Protein AF-A0A8B8DUZ0-F1 (afdb_monomer)

Secondary structure (DSSP, 8-state):
-------------S------------------------S-TTGGGGGTS-GGGGSGGGHHHHHHH-TTTTT-SSS-----BSSTTGGGS-GGGGT-HHHHHHHHHHBTTTTTTTS-HHHHHH-------------TT----TTT--TTTS-GGGTSGGGHHHHHHH-TTTTT-STT----SSBSSTTGGGS-GGGGT-TTTHHHHHHHBTTTTT----TTTTSPPPP---TT-PPPP-----PPPPPP-

Structure (mmCIF, N/CA/C/O backbone):
data_AF-A0A8B8DUZ0-F1
#
_entry.id   AF-A0A8B8DUZ0-F1
#
loop_
_atom_site.group_PDB
_atom_site.id
_atom_site.type_symbol
_atom_site.label_atom_id
_atom_site.label_alt_id
_atom_site.label_comp_id
_atom_site.label_asym_id
_atom_site.label_entity_id
_atom_site.label_seq_id
_atom_site.pdbx_PDB_ins_code
_atom_site.Cartn_x
_atom_site.Cartn_y
_atom_site.Cartn_z
_atom_site.occupancy
_atom_site.B_iso_or_equiv
_atom_site.auth_seq_id
_atom_site.auth_comp_id
_atom_site.auth_asym_id
_atom_site.auth_atom_id
_atom_site.pdbx_PDB_model_num
ATOM 1 N N . MET A 1 1 ? -73.290 -31.638 -33.209 1.00 36.31 1 MET A N 1
ATOM 2 C CA . MET A 1 1 ? -72.407 -32.770 -32.842 1.00 36.31 1 MET A CA 1
ATOM 3 C C . MET A 1 1 ? -70.986 -32.237 -32.978 1.00 36.31 1 MET A C 1
ATOM 5 O O . MET A 1 1 ? -70.644 -31.889 -34.090 1.00 36.31 1 MET A O 1
ATOM 9 N N . PHE A 1 2 ? -70.148 -31.980 -31.980 1.00 34.12 2 PHE A N 1
ATOM 10 C CA . PHE A 1 2 ? -70.091 -32.231 -30.538 1.00 34.12 2 PHE A CA 1
ATOM 11 C C . PHE A 1 2 ? -69.550 -30.959 -29.845 1.00 34.12 2 PHE A C 1
ATOM 13 O O . PHE A 1 2 ? -69.106 -30.026 -30.505 1.00 34.12 2 PHE A O 1
ATOM 20 N N . GLN A 1 3 ? -69.642 -30.925 -28.522 1.00 30.73 3 GLN A N 1
ATOM 21 C CA . GLN A 1 3 ? -69.547 -29.761 -27.645 1.00 30.73 3 GLN A CA 1
ATOM 22 C C . GLN A 1 3 ? -68.331 -29.850 -26.692 1.00 30.73 3 GLN A C 1
ATOM 24 O O . GLN A 1 3 ? -67.893 -30.959 -26.403 1.00 30.73 3 GLN A O 1
ATOM 29 N N . GLN A 1 4 ? -67.907 -28.682 -26.157 1.00 36.06 4 GLN A N 1
ATOM 30 C CA . GLN A 1 4 ? -66.972 -28.415 -25.027 1.00 36.06 4 GLN A CA 1
ATOM 31 C C . GLN A 1 4 ? -65.464 -28.604 -25.340 1.00 36.06 4 GLN A C 1
ATOM 33 O O . GLN A 1 4 ? -65.103 -29.486 -26.099 1.00 36.06 4 GLN A O 1
ATOM 38 N N . VAL A 1 5 ? -64.507 -27.789 -24.862 1.00 36.81 5 VAL A N 1
ATOM 39 C CA . VAL A 1 5 ? -64.302 -27.188 -23.526 1.00 36.81 5 VAL A CA 1
ATOM 40 C C . VAL A 1 5 ? -63.602 -25.811 -23.620 1.00 36.81 5 VAL A C 1
ATOM 42 O O . VAL A 1 5 ? -62.803 -25.546 -24.512 1.00 36.81 5 VAL A O 1
ATOM 45 N N . VAL A 1 6 ? -63.939 -24.961 -22.651 1.00 39.94 6 VAL A N 1
ATOM 46 C CA . VAL A 1 6 ? -63.554 -23.566 -22.384 1.00 39.94 6 VAL A CA 1
ATOM 47 C C . VAL A 1 6 ? -62.165 -23.456 -21.744 1.00 39.94 6 VAL A C 1
ATOM 49 O O . VAL A 1 6 ? -61.926 -24.169 -20.778 1.00 39.94 6 VAL A O 1
ATOM 52 N N . VAL A 1 7 ? -61.335 -22.482 -22.151 1.00 39.88 7 VAL A N 1
ATOM 53 C CA . VAL A 1 7 ? -60.451 -21.732 -21.228 1.00 39.88 7 VAL A CA 1
ATOM 54 C C . VAL A 1 7 ? -60.324 -20.282 -21.715 1.00 39.88 7 VAL A C 1
ATOM 56 O O . VAL A 1 7 ? -59.595 -19.977 -22.655 1.00 39.88 7 VAL A O 1
ATOM 59 N N . SER A 1 8 ? -61.065 -19.392 -21.058 1.00 37.56 8 SER A N 1
ATOM 60 C CA . SER A 1 8 ? -60.864 -17.942 -21.079 1.00 37.56 8 SER A CA 1
ATOM 61 C C . SER A 1 8 ? -59.663 -17.580 -20.213 1.00 37.56 8 SER A C 1
ATOM 63 O O . SER A 1 8 ? -59.603 -18.076 -19.099 1.00 37.56 8 SER A O 1
ATOM 65 N N . PHE A 1 9 ? -58.817 -16.640 -20.639 1.00 37.25 9 PHE A N 1
ATOM 66 C CA . PHE A 1 9 ? -58.400 -15.528 -19.776 1.00 37.25 9 PHE A CA 1
ATOM 67 C C . PHE A 1 9 ? -58.113 -14.294 -20.635 1.00 37.25 9 PHE A C 1
ATOM 69 O O . PHE A 1 9 ? -57.322 -14.315 -21.575 1.00 37.25 9 PHE A O 1
ATOM 76 N N . LEU A 1 10 ? -58.879 -13.250 -20.323 1.00 37.03 10 LEU A N 1
ATOM 77 C CA . LEU A 1 10 ? -58.951 -11.962 -20.987 1.00 37.03 10 LEU A CA 1
ATOM 78 C C . LEU A 1 10 ? -57.611 -11.217 -20.962 1.00 37.03 10 LEU A C 1
ATOM 80 O O . LEU A 1 10 ? -56.986 -11.058 -19.917 1.00 37.03 10 LEU A O 1
ATOM 84 N N . PHE A 1 11 ? -57.284 -10.630 -22.111 1.00 42.00 11 PHE A N 1
ATOM 85 C CA . PHE A 1 11 ? -56.544 -9.379 -22.210 1.00 42.00 11 PHE A CA 1
ATOM 86 C C . PHE A 1 11 ? -57.349 -8.259 -21.544 1.00 42.00 11 PHE A C 1
ATOM 88 O O . PHE A 1 11 ? -58.442 -7.960 -22.020 1.00 42.00 11 PHE A O 1
ATOM 95 N N . LEU A 1 12 ? -56.803 -7.578 -20.536 1.00 37.38 12 LEU A N 1
ATOM 96 C CA . LEU A 1 12 ? -57.240 -6.222 -20.193 1.00 37.38 12 LEU A CA 1
ATOM 97 C C . LEU A 1 12 ? -56.024 -5.331 -19.926 1.00 37.38 12 LEU A C 1
ATOM 99 O O . LEU A 1 12 ? -55.102 -5.688 -19.198 1.00 37.38 12 LEU A O 1
ATOM 103 N N . ARG A 1 13 ? -56.016 -4.205 -20.645 1.00 37.94 13 ARG A N 1
ATOM 104 C CA . ARG A 1 13 ? -54.936 -3.226 -20.765 1.00 37.94 13 ARG A CA 1
ATOM 105 C C . ARG A 1 13 ? -54.876 -2.292 -19.551 1.00 37.94 13 ARG A C 1
ATOM 107 O O . ARG A 1 13 ? -55.900 -1.943 -18.978 1.00 37.94 13 ARG A O 1
ATOM 114 N N . LEU A 1 14 ? -53.656 -1.839 -19.251 1.00 38.16 14 LEU A N 1
ATOM 115 C CA . LEU A 1 14 ? -53.271 -0.804 -18.280 1.00 38.16 14 LEU A CA 1
ATOM 116 C C . LEU A 1 14 ? -53.751 0.608 -18.683 1.00 38.16 14 LEU A C 1
ATOM 118 O O . LEU A 1 14 ? -52.940 1.484 -18.985 1.00 38.16 14 LEU A O 1
ATOM 122 N N . SER A 1 15 ? -55.053 0.859 -18.782 1.00 42.34 15 SER A N 1
ATOM 123 C CA . SER A 1 15 ? -55.516 2.175 -19.254 1.00 42.34 15 SER A CA 1
ATOM 124 C C . SER A 1 15 ? -56.804 2.673 -18.626 1.00 42.34 15 SER A C 1
ATOM 126 O O . SER A 1 15 ? -57.491 3.421 -19.290 1.00 42.34 15 SER A O 1
ATOM 128 N N . ASP A 1 16 ? -57.121 2.326 -17.382 1.00 43.72 16 ASP A N 1
ATOM 129 C CA . ASP A 1 16 ? -58.211 2.976 -16.648 1.00 43.72 16 ASP A CA 1
ATOM 130 C C . ASP A 1 16 ? -57.903 2.942 -15.145 1.00 43.72 16 ASP A C 1
ATOM 132 O O . ASP A 1 16 ? -57.323 1.968 -14.669 1.00 43.72 16 ASP A O 1
ATOM 136 N N . LEU A 1 17 ? -58.335 3.981 -14.417 1.00 42.97 17 LEU A N 1
ATOM 137 C CA . LEU A 1 17 ? -58.218 4.236 -12.964 1.00 42.97 17 LEU A CA 1
ATOM 138 C C . LEU A 1 17 ? -57.142 5.261 -12.548 1.00 42.97 17 LEU A C 1
ATOM 140 O O . LEU A 1 17 ? -56.252 4.995 -11.742 1.00 42.97 17 LEU A O 1
ATOM 144 N N . VAL A 1 18 ? -57.305 6.490 -13.046 1.00 40.72 18 VAL A N 1
ATOM 145 C CA . VAL A 1 18 ? -57.007 7.713 -12.281 1.00 40.72 18 VAL A CA 1
ATOM 146 C C . VAL A 1 18 ? -58.327 8.166 -11.634 1.00 40.72 18 VAL A C 1
ATOM 148 O O . VAL A 1 18 ? -59.363 8.078 -12.280 1.00 40.72 18 VAL A O 1
ATOM 151 N N . GLU A 1 19 ? -58.257 8.650 -10.390 1.00 41.25 19 GLU A N 1
ATOM 152 C CA . GLU A 1 19 ? -59.337 9.172 -9.520 1.00 41.25 19 GLU A CA 1
ATOM 153 C C . GLU A 1 19 ? -60.062 8.179 -8.593 1.00 41.25 19 GLU A C 1
ATOM 155 O O . GLU A 1 19 ? -61.154 7.693 -8.866 1.00 41.25 19 GLU A O 1
ATOM 160 N N . ALA A 1 20 ? -59.507 8.017 -7.388 1.00 35.19 20 ALA A N 1
ATOM 161 C CA . ALA A 1 20 ? -60.299 7.969 -6.157 1.00 35.19 20 ALA A CA 1
ATOM 162 C C . ALA A 1 20 ? -59.429 8.442 -4.980 1.00 35.19 20 ALA A C 1
ATOM 164 O O . ALA A 1 20 ? -58.523 7.741 -4.529 1.00 35.19 20 ALA A O 1
ATOM 165 N N . GLY A 1 21 ? -59.685 9.660 -4.498 1.00 44.16 21 GLY A N 1
ATOM 166 C CA . GLY A 1 21 ? -59.091 10.182 -3.273 1.00 44.16 21 GLY A CA 1
ATOM 167 C C . GLY A 1 21 ? -59.613 9.424 -2.055 1.00 44.16 21 GLY A C 1
ATOM 168 O O . GLY A 1 21 ? -60.765 9.597 -1.666 1.00 44.16 21 GLY A O 1
ATOM 169 N N . ILE A 1 22 ? -58.755 8.610 -1.441 1.00 39.62 22 ILE A N 1
ATOM 170 C CA . ILE A 1 22 ? -58.983 8.009 -0.124 1.00 39.62 22 ILE A CA 1
ATOM 171 C C . ILE A 1 22 ? -57.709 8.210 0.705 1.00 39.62 22 ILE A C 1
ATOM 173 O O . ILE A 1 22 ? -56.638 7.705 0.377 1.00 39.62 22 ILE A O 1
ATOM 177 N N . LEU A 1 23 ? -57.836 8.994 1.775 1.00 44.91 23 LEU A N 1
ATOM 178 C CA . LEU A 1 23 ? -56.863 9.101 2.862 1.00 44.91 23 LEU A CA 1
ATOM 179 C C . LEU A 1 23 ? -56.850 7.792 3.666 1.00 44.91 23 LEU A C 1
ATOM 181 O O . LEU A 1 23 ? -57.927 7.356 4.065 1.00 44.91 23 LEU A O 1
ATOM 185 N N . LEU A 1 24 ? -55.652 7.239 3.926 1.00 34.34 24 LEU A N 1
ATOM 186 C CA . LEU A 1 24 ? -55.177 6.492 5.123 1.00 34.34 24 LEU A CA 1
ATOM 187 C C . LEU A 1 24 ? -54.070 5.480 4.732 1.00 34.34 24 LEU A C 1
ATOM 189 O O . LEU A 1 24 ? -54.107 4.944 3.631 1.00 34.34 24 LEU A O 1
ATOM 193 N N . PRO A 1 25 ? -53.194 5.053 5.660 1.00 42.19 25 PRO A N 1
ATOM 194 C CA . PRO A 1 25 ? -52.282 5.798 6.522 1.00 42.19 25 PRO A CA 1
ATOM 195 C C . PRO A 1 25 ? -50.812 5.564 6.092 1.00 42.19 25 PRO A C 1
ATOM 197 O O . PRO A 1 25 ? -50.503 4.709 5.267 1.00 42.19 25 PRO A O 1
ATOM 200 N N . ARG A 1 26 ? -49.874 6.326 6.668 1.00 49.78 26 ARG A N 1
ATOM 201 C CA . ARG A 1 26 ? -48.429 6.084 6.524 1.00 49.78 26 ARG A CA 1
ATOM 202 C C . ARG A 1 26 ? -48.069 4.684 7.037 1.00 49.78 26 ARG A C 1
ATOM 204 O O . ARG A 1 26 ? -47.927 4.503 8.243 1.00 49.78 26 ARG A O 1
ATOM 211 N N . PHE A 1 27 ? -47.857 3.740 6.129 1.00 45.19 27 PHE A N 1
ATOM 212 C CA . PHE A 1 27 ? -47.058 2.553 6.399 1.00 45.19 27 PHE A CA 1
ATOM 213 C C . PHE A 1 27 ? -45.623 2.839 5.955 1.00 45.19 27 PHE A C 1
ATOM 215 O O . PHE A 1 27 ? -45.338 3.027 4.774 1.00 45.19 27 PHE A O 1
ATOM 222 N N . LEU A 1 28 ? -44.731 2.957 6.944 1.00 47.94 28 LEU A N 1
ATOM 223 C CA . LEU A 1 28 ? -43.309 2.712 6.746 1.00 47.94 28 LEU A CA 1
ATOM 224 C C . LEU A 1 28 ? -43.173 1.254 6.297 1.00 47.94 28 LEU A C 1
ATOM 226 O O . LEU A 1 28 ? -43.198 0.363 7.142 1.00 47.94 28 LEU A O 1
ATOM 230 N N . ASP A 1 29 ? -43.005 1.017 5.001 1.00 43.16 29 ASP A N 1
ATOM 231 C CA . ASP A 1 29 ? -42.465 -0.253 4.534 1.00 43.16 29 ASP A CA 1
ATOM 232 C C . ASP A 1 29 ? -40.945 -0.135 4.424 1.00 43.16 29 ASP A C 1
ATOM 234 O O . ASP A 1 29 ? -40.378 0.466 3.511 1.00 43.16 29 ASP A O 1
ATOM 238 N N . LEU A 1 30 ? -40.291 -0.727 5.424 1.00 49.88 30 LEU A N 1
ATOM 239 C CA . LEU A 1 30 ? -38.931 -1.240 5.351 1.00 49.88 30 LEU A CA 1
ATOM 240 C C . LEU A 1 30 ? -38.865 -2.275 4.208 1.00 49.88 30 LEU A C 1
ATOM 242 O O . LEU A 1 30 ? -38.986 -3.477 4.434 1.00 49.88 30 LEU A O 1
ATOM 246 N N . THR A 1 31 ? -38.641 -1.844 2.968 1.00 45.16 31 THR A N 1
ATOM 247 C CA . THR A 1 31 ? -38.152 -2.762 1.933 1.00 45.16 31 THR A CA 1
ATOM 248 C C . THR A 1 31 ? -36.635 -2.810 2.024 1.00 45.16 31 THR A C 1
ATOM 250 O O . THR A 1 31 ? -35.930 -1.959 1.479 1.00 45.16 31 THR A O 1
ATOM 253 N N . LEU A 1 32 ? -36.140 -3.810 2.755 1.00 49.41 32 LEU A N 1
ATOM 254 C CA . LEU A 1 32 ? -34.759 -4.273 2.681 1.00 49.41 32 LEU A CA 1
ATOM 255 C C . LEU A 1 32 ? -34.422 -4.489 1.196 1.00 49.41 32 LEU A C 1
ATOM 257 O O . LEU A 1 32 ? -35.083 -5.272 0.513 1.00 49.41 32 LEU A O 1
ATOM 261 N N . GLY A 1 33 ? -33.466 -3.712 0.688 1.00 47.47 33 GLY A N 1
ATOM 262 C CA . GLY A 1 33 ? -33.196 -3.570 -0.736 1.00 47.47 33 GLY A CA 1
ATOM 263 C C . GLY A 1 33 ? -32.886 -4.896 -1.422 1.00 47.47 33 GLY A C 1
ATOM 264 O O . GLY A 1 33 ? -31.805 -5.453 -1.257 1.00 47.47 33 GLY A O 1
ATOM 265 N N . ASN A 1 34 ? -33.806 -5.349 -2.269 1.00 52.56 34 ASN A N 1
ATOM 266 C CA . ASN A 1 34 ? -33.469 -6.263 -3.347 1.00 52.56 34 ASN A CA 1
ATOM 267 C C . ASN A 1 34 ? -32.910 -5.414 -4.498 1.00 52.56 34 ASN A C 1
ATOM 269 O O . ASN A 1 34 ? -33.630 -5.051 -5.426 1.00 52.56 34 ASN A O 1
ATOM 273 N N . SER A 1 35 ? -31.644 -5.003 -4.376 1.00 51.94 35 SER A N 1
ATOM 274 C CA . SER A 1 35 ? -30.963 -4.272 -5.445 1.00 51.94 35 SER A CA 1
ATOM 275 C C . SER A 1 35 ? -30.625 -5.251 -6.565 1.00 51.94 35 SER A C 1
ATOM 277 O O . SER A 1 35 ? -29.603 -5.931 -6.523 1.00 51.94 35 SER A O 1
ATOM 279 N N . THR A 1 36 ? -31.476 -5.316 -7.588 1.00 65.50 36 THR A N 1
ATOM 280 C CA . THR A 1 36 ? -31.138 -5.932 -8.884 1.00 65.50 36 THR A CA 1
ATOM 281 C C . THR A 1 36 ? -30.027 -5.177 -9.617 1.00 65.50 36 THR A C 1
ATOM 283 O O . THR A 1 36 ? -29.576 -5.618 -10.669 1.00 65.50 36 THR A O 1
ATOM 286 N N . ASP A 1 37 ? -29.583 -4.050 -9.064 1.00 80.38 37 ASP A N 1
ATOM 287 C CA . ASP A 1 37 ? -28.509 -3.230 -9.585 1.00 80.38 37 ASP A CA 1
ATOM 288 C C . ASP A 1 37 ? -27.233 -3.461 -8.760 1.00 80.38 37 ASP A C 1
ATOM 290 O O . ASP A 1 37 ? -26.985 -2.805 -7.746 1.00 80.38 37 ASP A O 1
ATOM 294 N N . CYS A 1 38 ? -26.463 -4.480 -9.144 1.00 89.06 38 CYS A N 1
ATOM 295 C CA . CYS A 1 38 ? -25.143 -4.748 -8.582 1.00 89.06 38 CYS A CA 1
ATOM 296 C C . CYS A 1 38 ? -24.101 -4.514 -9.667 1.00 89.06 38 CYS A C 1
ATOM 298 O O . CYS A 1 38 ? -23.973 -5.316 -10.584 1.00 89.06 38 CYS A O 1
ATOM 300 N N . HIS A 1 39 ? -23.378 -3.408 -9.579 1.00 90.38 39 HIS A N 1
ATOM 301 C CA . HIS A 1 39 ? -22.336 -3.037 -10.524 1.00 90.38 39 HIS A CA 1
ATOM 302 C C . HIS A 1 39 ? -21.241 -2.250 -9.795 1.00 90.38 39 HIS A C 1
ATOM 304 O O . HIS A 1 39 ? -21.381 -1.883 -8.625 1.00 90.38 39 HIS A O 1
ATOM 310 N N . ASP A 1 40 ? -20.140 -1.985 -10.488 1.00 93.94 40 ASP A N 1
ATOM 311 C CA . ASP A 1 40 ? -19.094 -1.097 -9.991 1.00 93.94 40 ASP A CA 1
ATOM 312 C C . ASP A 1 40 ? -19.541 0.360 -10.153 1.00 93.94 40 ASP A C 1
ATOM 314 O O . ASP A 1 40 ? -19.533 0.887 -11.265 1.00 93.94 40 ASP A O 1
ATOM 318 N N . LYS A 1 41 ? -19.925 1.031 -9.060 1.00 91.94 41 LYS A N 1
ATOM 319 C CA . LYS A 1 41 ? -20.343 2.446 -9.092 1.00 91.94 41 LYS A CA 1
ATOM 320 C C . LYS A 1 41 ? -19.227 3.381 -9.558 1.00 91.94 41 LYS A C 1
ATOM 322 O O . LYS A 1 41 ? -19.509 4.409 -10.163 1.00 91.94 41 LYS A O 1
ATOM 327 N N . LEU A 1 42 ? -17.969 3.030 -9.281 1.00 89.06 42 LEU A N 1
ATOM 328 C CA . LEU A 1 42 ? -16.796 3.752 -9.794 1.00 89.06 42 LEU A CA 1
ATOM 329 C C . LEU A 1 42 ? -16.388 3.292 -11.207 1.00 89.06 42 LEU A C 1
ATOM 331 O O . LEU A 1 42 ? -15.436 3.810 -11.786 1.00 89.06 42 LEU A O 1
ATOM 335 N N . GLY A 1 43 ? -17.092 2.316 -11.783 1.00 89.00 43 GLY A N 1
ATOM 336 C CA . GLY A 1 43 ? -16.795 1.766 -13.098 1.00 89.00 43 GLY A CA 1
ATOM 337 C C . GLY A 1 43 ? -15.355 1.263 -13.204 1.00 89.00 43 GLY A C 1
ATOM 338 O O . GLY A 1 43 ? -14.881 0.486 -12.377 1.00 89.00 43 GLY A O 1
ATOM 339 N N . ARG A 1 44 ? -14.648 1.728 -14.237 1.00 85.31 44 ARG A N 1
ATOM 340 C CA . ARG A 1 44 ? -13.268 1.320 -14.550 1.00 85.31 44 ARG A CA 1
ATOM 341 C C . ARG A 1 44 ? -12.266 1.739 -13.466 1.00 85.31 44 ARG A C 1
ATOM 343 O O . ARG A 1 44 ? -11.264 1.058 -13.281 1.00 85.31 44 ARG A O 1
ATOM 350 N N . ASP A 1 45 ? -12.567 2.772 -12.677 1.00 89.94 45 ASP A N 1
ATOM 351 C CA . ASP A 1 45 ? -11.686 3.205 -11.584 1.00 89.94 45 ASP A CA 1
ATOM 352 C C . ASP A 1 45 ? -11.545 2.144 -10.481 1.00 89.94 45 ASP A C 1
ATOM 354 O O . ASP A 1 45 ? -10.599 2.188 -9.699 1.00 89.94 45 ASP A O 1
ATOM 358 N N . CYS A 1 46 ? -12.414 1.130 -10.443 1.00 93.19 46 CYS A N 1
ATOM 359 C CA . CYS A 1 46 ? -12.255 -0.006 -9.540 1.00 93.19 46 CYS A CA 1
ATOM 360 C C . CYS A 1 46 ? -10.971 -0.821 -9.773 1.00 93.19 46 CYS A C 1
ATOM 362 O O . CYS A 1 46 ? -10.524 -1.501 -8.848 1.00 93.19 46 CYS A O 1
ATOM 364 N N . PHE A 1 47 ? -10.358 -0.750 -10.962 1.00 90.75 47 PHE A N 1
ATOM 365 C CA . PHE A 1 47 ? -9.107 -1.454 -11.275 1.00 90.75 47 PHE A CA 1
ATOM 366 C C . PHE A 1 47 ? -7.849 -0.746 -10.744 1.00 90.75 47 PHE A C 1
ATOM 368 O O . PHE A 1 47 ? -6.810 -1.397 -10.593 1.00 90.75 47 PHE A O 1
ATOM 375 N N . LYS A 1 48 ? -7.949 0.536 -10.365 1.00 88.88 48 LYS A N 1
ATOM 376 C CA . LYS A 1 48 ? -6.878 1.286 -9.676 1.00 88.88 48 LYS A CA 1
ATOM 377 C C . LYS A 1 48 ? -6.520 0.661 -8.336 1.00 88.88 48 LYS A C 1
ATOM 379 O O . LYS A 1 48 ? -5.364 0.642 -7.932 1.00 88.88 48 LYS A O 1
ATOM 384 N N . TYR A 1 49 ? -7.525 0.113 -7.666 1.00 88.75 49 TYR A N 1
ATOM 385 C CA . TYR A 1 49 ? -7.392 -0.481 -6.347 1.00 88.75 49 TYR A CA 1
ATOM 386 C C . TYR A 1 49 ? -6.861 -1.911 -6.432 1.00 88.75 49 TYR A C 1
ATOM 388 O O . TYR A 1 49 ? -7.227 -2.680 -7.324 1.00 88.75 49 TYR A O 1
ATOM 396 N N . THR A 1 50 ? -6.021 -2.304 -5.481 1.00 89.31 50 THR A N 1
ATOM 397 C CA . THR A 1 50 ? -5.477 -3.666 -5.426 1.00 89.31 50 THR A CA 1
ATOM 398 C C . THR A 1 50 ? -6.525 -4.656 -4.908 1.00 89.31 50 THR A C 1
ATOM 400 O O . THR A 1 50 ? -7.632 -4.270 -4.508 1.00 89.31 50 THR A O 1
ATOM 403 N N . ASP A 1 51 ? -6.246 -5.954 -4.991 1.00 88.69 51 ASP A N 1
ATOM 404 C CA . ASP A 1 51 ? -7.214 -6.989 -4.608 1.00 88.69 51 ASP A CA 1
ATOM 405 C C . ASP A 1 51 ? -7.437 -7.038 -3.088 1.00 88.69 51 ASP A C 1
ATOM 407 O O . ASP A 1 51 ? -8.529 -7.365 -2.621 1.00 88.69 51 ASP A O 1
ATOM 411 N N . GLU A 1 52 ? -6.449 -6.612 -2.300 1.00 88.19 52 GLU A N 1
ATOM 412 C CA . GLU A 1 52 ? -6.543 -6.472 -0.844 1.00 88.19 52 GLU A CA 1
ATOM 413 C C . GLU A 1 52 ? -7.656 -5.494 -0.444 1.00 88.19 52 GLU A C 1
ATOM 415 O O . GLU A 1 52 ? -8.290 -5.647 0.602 1.00 88.19 52 GLU A O 1
ATOM 420 N N . GLN A 1 53 ? -7.950 -4.510 -1.301 1.00 91.12 53 GLN A N 1
ATOM 421 C CA . GLN A 1 53 ? -9.011 -3.527 -1.079 1.00 91.12 53 GLN A CA 1
ATOM 422 C C . GLN A 1 53 ? -10.412 -4.067 -1.366 1.00 91.12 53 GLN A C 1
ATOM 424 O O . GLN A 1 53 ? -11.400 -3.373 -1.141 1.00 91.12 53 GLN A O 1
ATOM 429 N N . CYS A 1 54 ? -10.528 -5.314 -1.811 1.00 92.25 54 CYS A N 1
ATOM 430 C CA . CYS A 1 54 ? -11.810 -5.987 -1.913 1.00 92.25 54 CYS A CA 1
ATOM 431 C C . CYS A 1 54 ? -12.213 -6.707 -0.632 1.00 92.25 54 CYS A C 1
ATOM 433 O O . CYS A 1 54 ? -13.375 -7.077 -0.514 1.00 92.25 54 CYS A O 1
ATOM 435 N N . VAL A 1 55 ? -11.308 -6.929 0.323 1.00 88.44 55 VAL A N 1
ATOM 436 C CA . VAL A 1 55 ? -11.554 -7.774 1.503 1.00 88.44 55 VAL A CA 1
ATOM 437 C C . VAL A 1 55 ? -11.215 -7.058 2.814 1.00 88.44 55 VAL A C 1
ATOM 439 O O . VAL A 1 55 ? -10.838 -5.885 2.841 1.00 88.44 55 VAL A O 1
ATOM 442 N N . GLY A 1 56 ? -11.422 -7.746 3.941 1.00 86.56 56 GLY A N 1
ATOM 443 C CA . GLY A 1 56 ? -11.120 -7.219 5.271 1.00 86.56 56 GLY A CA 1
ATOM 444 C C . GLY A 1 56 ? -11.846 -5.901 5.562 1.00 86.56 56 GLY A C 1
ATOM 445 O O . GLY A 1 56 ? -13.052 -5.784 5.347 1.00 86.56 56 GLY A O 1
ATOM 446 N N . LYS A 1 57 ? -11.102 -4.892 6.032 1.00 80.12 57 LYS A N 1
ATOM 447 C CA . LYS A 1 57 ? -11.639 -3.566 6.393 1.00 80.12 57 LYS A CA 1
ATOM 448 C C . LYS A 1 57 ? -12.247 -2.799 5.219 1.00 80.12 57 LYS A C 1
ATOM 450 O O . LYS A 1 57 ? -13.088 -1.931 5.429 1.00 80.12 57 LYS A O 1
ATOM 455 N N . TYR A 1 58 ? -11.817 -3.105 3.998 1.00 87.25 58 TYR A N 1
ATOM 456 C CA . TYR A 1 58 ? -12.299 -2.436 2.798 1.00 87.25 58 TYR A CA 1
ATOM 457 C C . TYR A 1 58 ? -13.548 -3.105 2.230 1.00 87.25 58 TYR A C 1
ATOM 459 O O . TYR A 1 58 ? -14.210 -2.510 1.390 1.00 87.25 58 TYR A O 1
ATOM 467 N N . ALA A 1 59 ? -13.928 -4.291 2.722 1.00 88.69 59 ALA A N 1
ATOM 468 C CA . ALA A 1 59 ? -15.100 -5.018 2.243 1.00 88.69 59 ALA A CA 1
ATOM 469 C C . ALA A 1 59 ? -16.395 -4.176 2.225 1.00 88.69 59 ALA A C 1
ATOM 471 O O . ALA A 1 59 ? -17.112 -4.260 1.231 1.00 88.69 59 ALA A O 1
ATOM 472 N N . PRO A 1 60 ? -16.724 -3.342 3.237 1.00 88.69 60 PRO A N 1
ATOM 473 C CA . PRO A 1 60 ? -17.905 -2.478 3.168 1.00 88.69 60 PRO A CA 1
ATOM 474 C C . PRO A 1 60 ? -17.818 -1.449 2.035 1.00 88.69 60 PRO A C 1
ATOM 476 O O . PRO A 1 60 ? -18.758 -1.312 1.258 1.00 88.69 60 PRO A O 1
ATOM 479 N N . TRP A 1 61 ? -16.667 -0.785 1.895 1.00 92.75 61 TRP A N 1
ATOM 480 C CA . TRP A 1 61 ? -16.432 0.181 0.823 1.00 92.75 61 TRP A CA 1
ATOM 481 C C . TRP A 1 61 ? -16.487 -0.493 -0.555 1.00 92.75 61 TRP A C 1
ATOM 483 O O . TRP A 1 61 ? -17.167 -0.004 -1.453 1.00 92.75 61 TRP A O 1
ATOM 493 N N . ALA A 1 62 ? -15.852 -1.655 -0.703 1.00 94.00 62 ALA A N 1
ATOM 494 C CA . ALA A 1 62 ? -15.828 -2.432 -1.934 1.00 94.00 62 ALA A CA 1
ATOM 495 C C . ALA A 1 62 ? -17.221 -2.927 -2.338 1.00 94.00 62 ALA A C 1
ATOM 497 O O . ALA A 1 62 ? -17.573 -2.842 -3.508 1.00 94.00 62 ALA A O 1
ATOM 498 N N . LYS A 1 63 ? -18.042 -3.379 -1.381 1.00 92.88 63 LYS A N 1
ATOM 499 C CA . LYS A 1 63 ? -19.455 -3.726 -1.617 1.00 92.88 63 LYS A CA 1
ATOM 500 C C . LYS A 1 63 ? -20.274 -2.542 -2.116 1.00 92.88 63 LYS A C 1
ATOM 502 O O . LYS A 1 63 ? -21.236 -2.738 -2.846 1.00 92.88 63 LYS A O 1
ATOM 507 N N . GLU A 1 64 ? -19.929 -1.331 -1.699 1.00 89.88 64 GLU A N 1
ATOM 508 C CA . GLU A 1 64 ? -20.660 -0.133 -2.091 1.00 89.88 64 GLU A CA 1
ATOM 509 C C . GLU A 1 64 ? -20.186 0.447 -3.428 1.00 89.88 64 GLU A C 1
ATOM 511 O O . GLU A 1 64 ? -21.017 0.950 -4.181 1.00 89.88 64 GLU A O 1
ATOM 516 N N . HIS A 1 65 ? -18.885 0.385 -3.723 1.00 92.00 65 HIS A N 1
ATOM 517 C CA . HIS A 1 65 ? -18.265 1.133 -4.823 1.00 92.00 65 HIS A CA 1
ATOM 518 C C . HIS A 1 65 ? -17.785 0.251 -5.981 1.00 92.00 65 HIS A C 1
ATOM 520 O O . HIS A 1 65 ? -17.833 0.685 -7.130 1.00 92.00 65 HIS A O 1
ATOM 526 N N . CYS A 1 66 ? -17.340 -0.972 -5.685 1.00 96.19 66 CYS A N 1
ATOM 527 C CA . CYS A 1 66 ? -16.658 -1.878 -6.615 1.00 96.19 66 CYS A CA 1
ATOM 528 C C . CYS A 1 66 ? -17.153 -3.325 -6.467 1.00 96.19 66 CYS A C 1
ATOM 530 O O . CYS A 1 66 ? -16.368 -4.278 -6.424 1.00 96.19 66 CYS A O 1
ATOM 532 N N . ALA A 1 67 ? -18.468 -3.485 -6.307 1.00 93.56 67 ALA A N 1
ATOM 533 C CA . ALA A 1 67 ? -19.080 -4.751 -5.936 1.00 93.56 67 ALA A CA 1
ATOM 534 C C . ALA A 1 67 ? -18.842 -5.852 -6.978 1.00 93.56 67 ALA A C 1
ATOM 536 O O . ALA A 1 67 ? -18.644 -7.010 -6.611 1.00 93.56 67 ALA A O 1
ATOM 537 N N . LEU A 1 68 ? -18.831 -5.508 -8.266 1.00 90.25 68 LEU A N 1
ATOM 538 C CA . LEU A 1 68 ? -18.679 -6.463 -9.356 1.00 90.25 68 LEU A CA 1
ATOM 539 C C . LEU A 1 68 ? -17.213 -6.883 -9.509 1.00 90.25 68 LEU A C 1
ATOM 541 O O . LEU A 1 68 ? -16.923 -8.082 -9.491 1.00 90.25 68 LEU A O 1
ATOM 545 N N . ARG A 1 69 ? -16.277 -5.927 -9.553 1.00 92.44 69 ARG A N 1
ATOM 546 C CA . ARG A 1 69 ? -14.830 -6.198 -9.594 1.00 92.44 69 ARG A CA 1
ATOM 547 C C . ARG A 1 69 ? -14.362 -7.018 -8.397 1.00 92.44 69 ARG A C 1
ATOM 549 O O . ARG A 1 69 ? -13.553 -7.930 -8.551 1.00 92.44 69 ARG A O 1
ATOM 556 N N . CYS A 1 70 ? -14.890 -6.722 -7.212 1.00 94.06 70 CYS A N 1
ATOM 557 C CA . CYS A 1 70 ? -14.514 -7.415 -5.984 1.00 94.06 70 CYS A CA 1
ATOM 558 C C . CYS A 1 70 ? -15.247 -8.745 -5.757 1.00 94.06 70 CYS A C 1
ATOM 560 O O . CYS A 1 70 ? -14.896 -9.477 -4.830 1.00 94.06 70 CYS A O 1
ATOM 562 N N . GLY A 1 71 ? -16.231 -9.095 -6.591 1.00 92.00 71 GLY A N 1
ATOM 563 C CA . GLY A 1 71 ? -16.936 -10.374 -6.489 1.00 92.00 71 GLY A CA 1
ATOM 564 C C . GLY A 1 71 ? -18.044 -10.427 -5.441 1.00 92.00 71 GLY A C 1
ATOM 565 O O . GLY A 1 71 ? -18.407 -11.502 -4.978 1.00 92.00 71 GLY A O 1
ATOM 566 N N . TYR A 1 72 ? -18.576 -9.275 -5.048 1.00 91.88 72 TYR A N 1
ATOM 567 C CA . TYR A 1 72 ? -19.768 -9.178 -4.209 1.00 91.88 72 TYR A CA 1
ATOM 568 C C . TYR A 1 72 ? -21.068 -9.266 -5.012 1.00 91.88 72 TYR A C 1
ATOM 570 O O . TYR A 1 72 ? -22.123 -9.516 -4.429 1.00 91.88 72 TYR A O 1
ATOM 578 N N . CYS A 1 73 ? -21.002 -9.087 -6.333 1.00 89.94 73 CYS A N 1
ATOM 579 C CA . CYS A 1 73 ? -22.140 -9.310 -7.213 1.00 89.94 73 CYS A CA 1
ATOM 580 C C . CYS A 1 73 ? -22.367 -10.800 -7.510 1.00 89.94 73 CYS A C 1
ATOM 582 O O . CYS A 1 73 ? -21.412 -11.572 -7.598 1.00 89.94 73 CYS A O 1
ATOM 584 N N . PRO A 1 74 ? -23.632 -11.218 -7.717 1.00 86.44 74 PRO A N 1
ATOM 585 C CA . PRO A 1 74 ? -23.958 -12.599 -8.081 1.00 86.44 74 PRO A CA 1
ATOM 586 C C . PRO A 1 74 ? -23.450 -12.977 -9.481 1.00 86.44 74 PRO A C 1
ATOM 588 O O . PRO A 1 74 ? -23.229 -14.153 -9.764 1.00 86.44 74 PRO A O 1
ATOM 591 N N . HIS A 1 75 ? -23.262 -11.990 -10.359 1.00 86.31 75 HIS A N 1
ATOM 592 C CA . HIS A 1 75 ? -22.609 -12.163 -11.651 1.00 86.31 75 HIS A CA 1
ATOM 593 C C . HIS A 1 75 ? -21.142 -11.731 -11.567 1.00 86.31 75 HIS A C 1
ATOM 595 O O . HIS A 1 75 ? -20.770 -10.895 -10.746 1.00 86.31 75 HIS A O 1
ATOM 601 N N . LYS A 1 76 ? -20.308 -12.313 -12.432 1.00 87.06 76 LYS A N 1
ATOM 602 C CA . LYS A 1 76 ? -18.859 -12.083 -12.465 1.00 87.06 76 LYS A CA 1
ATOM 603 C C . LYS A 1 76 ? -18.468 -11.314 -13.718 1.00 87.06 76 LYS A C 1
ATOM 605 O O . LYS A 1 76 ? -19.096 -11.468 -14.765 1.00 87.06 76 LYS A O 1
ATOM 610 N N . LEU A 1 77 ? -17.388 -10.544 -13.628 1.00 86.06 77 LEU A N 1
ATOM 611 C CA . LEU A 1 77 ? -16.770 -9.933 -14.802 1.00 86.06 77 LEU A CA 1
ATOM 612 C C . LEU A 1 77 ? -16.294 -11.015 -15.796 1.00 86.06 77 LEU A C 1
ATOM 614 O O . LEU A 1 77 ? -15.654 -11.980 -15.359 1.00 86.06 77 LEU A O 1
ATOM 618 N N . PRO A 1 78 ? -16.485 -10.834 -17.117 1.00 85.38 78 PRO A N 1
ATOM 619 C CA . PRO A 1 78 ? -16.002 -11.767 -18.137 1.00 85.38 78 PRO A CA 1
ATOM 620 C C . PRO A 1 78 ? -14.500 -12.060 -18.024 1.00 85.38 78 PRO A C 1
ATOM 622 O O . PRO A 1 78 ? -13.683 -11.142 -17.968 1.00 85.38 78 PRO A O 1
ATOM 625 N N . CYS A 1 79 ? -14.128 -13.339 -18.006 1.00 88.56 79 CYS A N 1
ATOM 626 C CA . CYS A 1 79 ? -12.735 -13.795 -17.975 1.00 88.56 79 CYS A CA 1
ATOM 627 C C . CYS A 1 79 ? -12.124 -13.743 -19.382 1.00 88.56 79 CYS A C 1
ATOM 629 O O . CYS A 1 79 ? -12.010 -14.759 -20.067 1.00 88.56 79 CYS A O 1
ATOM 631 N N . VAL A 1 80 ? -11.792 -12.542 -19.841 1.00 87.00 80 VAL A N 1
ATOM 632 C CA . VAL A 1 80 ? -11.179 -12.305 -21.151 1.00 87.00 80 VAL A CA 1
ATOM 633 C C . VAL A 1 80 ? -10.095 -11.242 -21.032 1.00 87.00 80 VAL A C 1
ATOM 635 O O . VAL A 1 80 ? -10.169 -10.371 -20.161 1.00 87.00 80 VAL A O 1
ATOM 638 N N . ASP A 1 81 ? -9.108 -11.319 -21.917 1.00 93.50 81 ASP A N 1
ATOM 639 C CA . ASP A 1 81 ? -8.176 -10.221 -22.155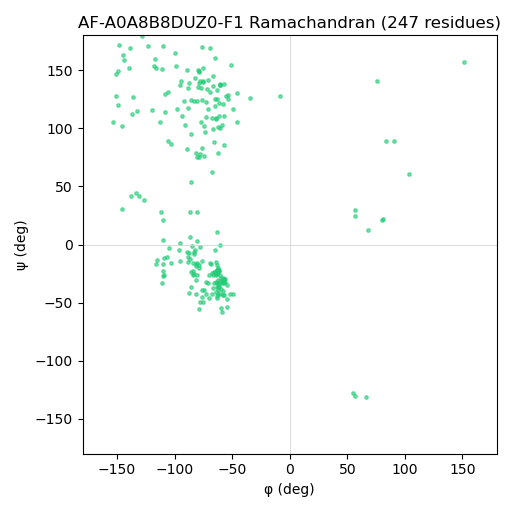 1.00 93.50 81 ASP A CA 1
ATOM 640 C C . ASP A 1 81 ? -8.861 -9.200 -23.077 1.00 93.50 81 ASP A C 1
ATOM 642 O O . ASP A 1 81 ? -9.530 -9.577 -24.041 1.00 93.50 81 ASP A O 1
ATOM 646 N N . GLN A 1 82 ? -8.742 -7.914 -22.755 1.00 89.44 82 GLN A N 1
ATOM 647 C CA . GLN A 1 82 ? -9.284 -6.805 -23.546 1.00 89.44 82 GLN A CA 1
ATOM 648 C C . GLN A 1 82 ? -8.340 -6.402 -24.683 1.00 89.44 82 GLN A C 1
ATOM 65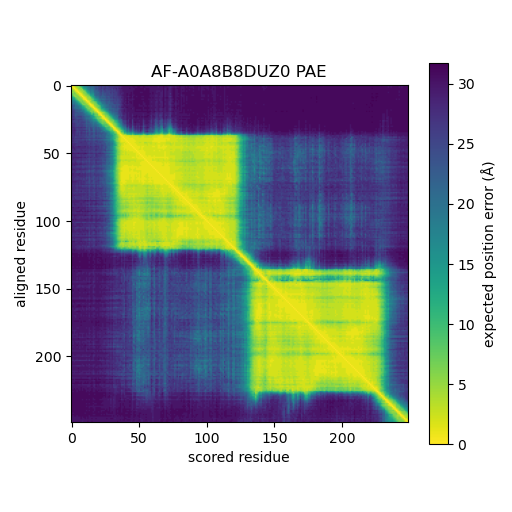0 O O . GLN A 1 82 ? -8.779 -5.822 -25.675 1.00 89.44 82 GLN A O 1
ATOM 655 N N . ILE A 1 83 ? -7.050 -6.713 -24.539 1.00 88.69 83 ILE A N 1
ATOM 656 C CA . ILE A 1 83 ? -6.009 -6.470 -25.538 1.00 88.69 83 ILE A CA 1
ATOM 657 C C . ILE A 1 83 ? -5.405 -7.798 -25.996 1.00 88.69 83 ILE A C 1
ATOM 659 O O . ILE A 1 83 ? -5.429 -8.795 -25.277 1.00 88.69 83 ILE A O 1
ATOM 663 N N . THR A 1 84 ? -4.873 -7.822 -27.216 1.00 93.44 84 THR A N 1
ATOM 664 C CA . THR A 1 84 ? -4.407 -9.057 -27.865 1.00 93.44 84 THR A CA 1
ATOM 665 C C . THR A 1 84 ? -2.972 -9.444 -27.528 1.00 93.44 84 THR A C 1
ATOM 667 O O . THR A 1 84 ? -2.586 -10.553 -27.859 1.00 93.44 84 THR A O 1
ATOM 670 N N . TYR A 1 85 ? -2.207 -8.542 -26.913 1.00 90.38 85 TYR A N 1
ATOM 671 C CA . TYR A 1 85 ? -0.767 -8.673 -26.659 1.00 90.38 85 TYR A CA 1
ATOM 672 C C . TYR A 1 85 ? -0.451 -8.818 -25.160 1.00 90.38 85 TYR A C 1
ATOM 674 O O . TYR A 1 85 ? 0.600 -8.406 -24.678 1.00 90.38 85 TYR A O 1
ATOM 682 N N . CYS A 1 86 ? -1.386 -9.371 -24.381 1.00 89.94 86 CYS A N 1
ATOM 683 C CA . CYS A 1 86 ? -1.163 -9.629 -22.956 1.00 89.94 86 CYS A CA 1
ATOM 684 C C . CYS A 1 86 ? -0.041 -10.647 -22.692 1.00 89.94 86 CYS A C 1
ATOM 686 O O . CYS A 1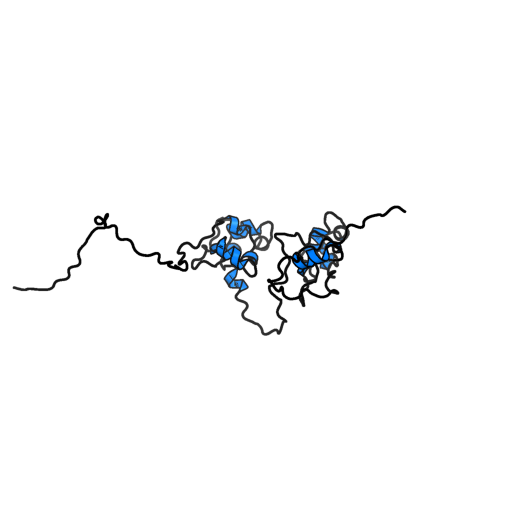 86 ? 0.541 -10.638 -21.613 1.00 89.94 86 CYS A O 1
ATOM 688 N N . ASP A 1 87 ? 0.260 -11.502 -23.668 1.00 90.75 87 ASP A N 1
ATOM 689 C CA . ASP A 1 87 ? 1.336 -12.494 -23.665 1.00 90.75 87 AS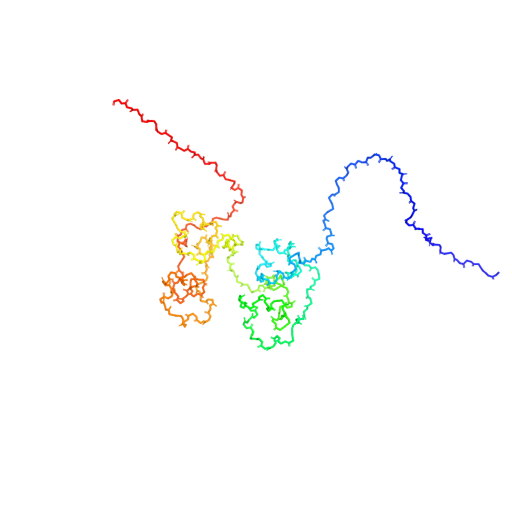P A CA 1
ATOM 690 C C . ASP A 1 87 ? 2.734 -11.893 -23.892 1.00 90.75 87 ASP A C 1
ATOM 692 O O . ASP A 1 87 ? 3.732 -12.554 -23.612 1.00 90.75 87 ASP A O 1
ATOM 696 N N . GLU A 1 88 ? 2.822 -10.639 -24.346 1.00 91.38 88 GLU A N 1
ATOM 697 C CA . GLU A 1 88 ? 4.092 -9.910 -24.463 1.00 91.38 88 GLU A CA 1
ATOM 698 C C . GLU A 1 88 ? 4.585 -9.362 -23.110 1.00 91.38 88 GLU A C 1
ATOM 700 O O . GLU A 1 88 ? 5.760 -9.022 -22.961 1.00 91.38 88 GLU A O 1
ATOM 705 N N . TYR A 1 89 ? 3.700 -9.277 -22.112 1.00 84.69 89 TYR A N 1
ATOM 706 C CA . TYR A 1 89 ? 4.017 -8.786 -20.774 1.00 84.69 89 TYR A CA 1
ATOM 707 C C . TYR A 1 89 ? 4.532 -9.910 -19.867 1.00 84.69 89 TYR A C 1
ATOM 709 O O . TYR A 1 89 ? 3.997 -11.016 -19.836 1.00 84.69 89 TYR A O 1
ATOM 717 N N . GLU A 1 90 ? 5.555 -9.606 -19.066 1.00 84.44 90 GLU A N 1
ATOM 718 C CA . GLU A 1 90 ? 6.049 -10.519 -18.034 1.00 84.44 90 GLU A CA 1
ATOM 719 C C . GLU A 1 90 ? 5.017 -10.723 -16.909 1.00 84.44 90 GLU A C 1
ATOM 721 O O . GLU A 1 90 ? 4.353 -9.779 -16.478 1.00 84.44 90 GLU A O 1
ATOM 726 N N . GLU A 1 91 ? 4.952 -11.938 -16.352 1.00 80.50 91 GLU A N 1
ATOM 727 C CA . GLU A 1 91 ? 4.003 -12.316 -15.288 1.00 80.50 91 GLU A CA 1
ATOM 728 C C . GLU A 1 91 ? 4.070 -11.392 -14.060 1.00 80.50 91 GLU A C 1
ATOM 730 O O . GLU A 1 91 ? 3.043 -11.065 -13.464 1.00 80.50 91 GLU A O 1
ATOM 735 N N . ARG A 1 92 ? 5.265 -10.895 -13.711 1.00 81.62 92 ARG A N 1
ATOM 736 C CA . ARG A 1 92 ? 5.460 -9.970 -12.581 1.00 81.62 92 ARG A CA 1
ATOM 737 C C . ARG A 1 92 ? 4.612 -8.698 -12.690 1.00 81.62 92 ARG A C 1
ATOM 739 O O . ARG A 1 92 ? 4.165 -8.175 -11.668 1.00 81.62 92 ARG A O 1
ATOM 746 N N . PHE A 1 93 ? 4.309 -8.239 -13.908 1.00 84.75 93 PHE A N 1
ATOM 747 C CA . PHE A 1 93 ? 3.499 -7.041 -14.126 1.00 84.75 93 PHE A CA 1
ATOM 748 C C . PHE A 1 93 ? 2.057 -7.198 -13.640 1.00 84.75 93 PHE A C 1
ATOM 750 O O . PHE A 1 93 ? 1.418 -6.202 -13.304 1.00 84.75 93 PHE A O 1
ATOM 757 N N . CYS A 1 94 ? 1.553 -8.430 -13.535 1.00 83.00 94 CYS A N 1
ATOM 758 C CA . CYS A 1 94 ? 0.229 -8.711 -12.986 1.00 83.00 94 CYS A CA 1
ATOM 759 C C . CYS A 1 94 ? 0.102 -8.313 -11.505 1.00 83.00 94 CYS A C 1
ATOM 761 O O . CYS A 1 94 ? -1.001 -8.028 -11.039 1.00 83.00 94 CYS A O 1
ATOM 763 N N . THR A 1 95 ? 1.222 -8.281 -10.775 1.00 76.38 95 THR A N 1
ATOM 764 C CA . THR A 1 95 ? 1.273 -8.000 -9.330 1.00 76.38 95 THR A CA 1
ATOM 765 C C . THR A 1 95 ? 2.005 -6.708 -8.970 1.00 76.38 95 THR A C 1
ATOM 767 O O . THR A 1 95 ? 1.901 -6.249 -7.836 1.00 76.38 95 THR A O 1
ATOM 770 N N . GLU A 1 96 ? 2.741 -6.105 -9.905 1.00 80.69 96 GLU A N 1
ATOM 771 C CA . GLU A 1 96 ? 3.454 -4.846 -9.672 1.00 80.69 96 GLU A CA 1
ATOM 772 C C . GLU A 1 96 ? 2.498 -3.658 -9.549 1.00 80.69 96 GLU A C 1
ATOM 774 O O . GLU A 1 96 ? 1.534 -3.542 -10.294 1.00 80.69 96 GLU A O 1
ATOM 779 N N . GLU A 1 97 ? 2.789 -2.720 -8.650 1.00 74.00 97 GLU A N 1
ATOM 780 C CA . GLU A 1 97 ? 1.931 -1.550 -8.420 1.00 74.00 97 GLU A CA 1
ATOM 781 C C . GLU A 1 97 ? 1.808 -0.655 -9.666 1.00 74.00 97 GLU A C 1
ATOM 783 O O . GLU A 1 97 ? 0.720 -0.183 -9.987 1.00 74.00 97 GLU A O 1
ATOM 788 N N . GLN A 1 98 ? 2.907 -0.482 -10.410 1.00 78.25 98 GLN A N 1
ATOM 789 C CA . GLN A 1 98 ? 2.970 0.420 -11.568 1.00 78.25 98 GLN A CA 1
ATOM 790 C C . GLN A 1 98 ? 2.173 -0.085 -12.778 1.00 78.25 98 GLN A C 1
ATOM 792 O O . GLN A 1 98 ? 1.628 0.718 -13.530 1.00 78.25 98 GLN A O 1
ATOM 797 N N . TYR A 1 99 ? 2.104 -1.405 -12.967 1.00 81.00 99 TYR A N 1
ATOM 798 C CA . TYR A 1 99 ? 1.439 -2.031 -14.116 1.00 81.00 99 TYR A CA 1
ATOM 799 C C . TYR A 1 99 ? 0.152 -2.759 -13.729 1.00 81.00 99 TYR A C 1
ATOM 801 O O . TYR A 1 99 ? -0.691 -3.025 -14.581 1.00 81.00 99 TYR A O 1
ATOM 809 N N . GLY A 1 100 ? -0.045 -3.039 -12.443 1.00 82.19 100 GLY A N 1
ATOM 810 C CA . GLY A 1 100 ? -1.115 -3.888 -11.945 1.00 82.19 100 GLY A CA 1
ATOM 811 C C . GLY A 1 100 ? -2.506 -3.349 -12.247 1.00 82.19 100 GLY A C 1
ATOM 812 O O . GLY A 1 100 ? -3.400 -4.144 -12.508 1.00 82.19 100 GLY A O 1
ATOM 813 N N . GLU A 1 101 ? -2.712 -2.026 -12.270 1.00 86.44 101 GLU A N 1
ATOM 814 C CA . GLU A 1 101 ? -3.986 -1.443 -12.726 1.00 86.44 101 GLU A CA 1
ATOM 815 C C . GLU A 1 101 ? -4.274 -1.838 -14.176 1.00 86.44 101 GLU A C 1
ATOM 817 O O . GLU A 1 101 ? -5.311 -2.442 -14.463 1.00 86.44 101 GLU A O 1
ATOM 822 N N . PHE A 1 102 ? -3.321 -1.559 -15.068 1.00 88.75 102 PHE A N 1
ATOM 823 C CA . PHE A 1 102 ? -3.428 -1.879 -16.487 1.00 88.75 102 PHE A CA 1
ATOM 824 C C . PHE A 1 102 ? -3.650 -3.379 -16.700 1.00 88.75 102 PHE A C 1
ATOM 826 O O . PHE A 1 102 ? -4.526 -3.771 -17.474 1.00 88.75 102 PHE A O 1
ATOM 833 N N . MET A 1 103 ? -2.915 -4.222 -15.969 1.00 93.06 103 MET A N 1
ATOM 834 C CA . MET A 1 103 ? -3.035 -5.675 -16.065 1.00 93.06 103 MET A CA 1
ATOM 835 C C . MET A 1 103 ? -4.382 -6.191 -15.535 1.00 93.06 103 MET A C 1
ATOM 837 O O . MET A 1 103 ? -5.008 -7.030 -16.188 1.00 93.06 103 MET A O 1
ATOM 841 N N . ARG A 1 104 ? -4.881 -5.671 -14.402 1.00 89.25 104 ARG A N 1
ATOM 842 C CA . ARG A 1 104 ? -6.200 -6.032 -13.844 1.00 89.25 104 ARG A CA 1
ATOM 843 C C . ARG A 1 104 ? -7.349 -5.644 -14.768 1.00 89.25 104 ARG A C 1
ATOM 845 O O . ARG A 1 104 ? -8.364 -6.336 -14.803 1.00 89.25 104 ARG A O 1
ATOM 852 N N . GLU A 1 105 ? -7.197 -4.551 -15.500 1.00 89.38 105 GLU A N 1
ATOM 853 C CA . GLU A 1 105 ? -8.212 -4.050 -16.416 1.00 89.38 105 GLU A CA 1
ATOM 854 C C . GLU A 1 105 ? -8.187 -4.777 -17.771 1.00 89.38 105 GLU A C 1
ATOM 856 O O . GLU A 1 105 ? -9.242 -5.136 -18.300 1.00 89.38 105 GLU A O 1
ATOM 861 N N . ASN A 1 106 ? -6.996 -5.028 -18.323 1.00 90.94 106 ASN A N 1
ATOM 862 C CA . ASN A 1 106 ? -6.843 -5.429 -19.723 1.00 90.94 106 ASN A CA 1
ATOM 863 C C . ASN A 1 106 ? -6.411 -6.884 -19.924 1.00 90.94 106 ASN A C 1
ATOM 865 O O . ASN A 1 106 ? -6.700 -7.446 -20.976 1.00 90.94 106 ASN A O 1
ATOM 869 N N . CYS A 1 107 ? -5.774 -7.519 -18.941 1.00 94.50 107 CYS A N 1
ATOM 870 C CA . CYS A 1 107 ? -5.115 -8.818 -19.114 1.00 94.50 107 CYS A CA 1
ATOM 871 C C . CYS A 1 107 ? -5.579 -9.862 -18.102 1.00 94.50 107 CYS A C 1
ATOM 873 O O . CYS A 1 107 ? -4.797 -10.661 -17.590 1.00 94.50 107 CYS A O 1
ATOM 875 N N . ARG A 1 108 ? -6.875 -9.864 -17.781 1.00 91.88 108 ARG A N 1
ATOM 876 C CA . ARG A 1 108 ? -7.425 -10.691 -16.701 1.00 91.88 108 ARG A CA 1
ATOM 877 C C . ARG A 1 108 ? -7.211 -12.183 -16.902 1.00 91.88 108 ARG A C 1
ATOM 879 O O . ARG A 1 108 ? -6.985 -12.887 -15.924 1.00 91.88 108 ARG A O 1
ATOM 886 N N . ARG A 1 109 ? -7.311 -12.682 -18.134 1.00 90.75 109 ARG A N 1
ATOM 887 C CA . ARG A 1 109 ? -7.123 -14.110 -18.403 1.00 90.75 109 ARG A CA 1
ATOM 888 C C . ARG A 1 109 ? -5.639 -14.453 -18.369 1.00 90.75 109 ARG A C 1
ATOM 890 O O . ARG A 1 109 ? -5.277 -15.422 -17.712 1.00 90.75 109 ARG A O 1
ATOM 897 N N . SER A 1 110 ? -4.802 -13.634 -18.998 1.00 91.50 110 SER A N 1
ATOM 898 C CA . SER A 1 110 ? -3.347 -13.829 -19.019 1.00 91.50 110 SER A CA 1
ATOM 899 C C . SER A 1 110 ? -2.720 -13.736 -17.620 1.00 91.50 110 SER A C 1
ATOM 901 O O . SER A 1 110 ? -1.855 -14.533 -17.282 1.00 91.50 110 SER A O 1
ATOM 903 N N . CYS A 1 111 ? -3.234 -12.852 -16.760 1.00 89.88 111 CYS A N 1
ATOM 904 C CA . CYS A 1 111 ? -2.819 -12.716 -15.361 1.00 89.88 111 CYS A CA 1
ATOM 905 C C . CYS A 1 111 ? -3.547 -13.651 -14.383 1.00 89.88 111 CYS A C 1
ATOM 907 O O . CYS A 1 111 ? -3.399 -13.503 -13.172 1.00 89.88 111 CYS A O 1
ATOM 909 N N . ASN A 1 112 ? -4.378 -14.583 -14.861 1.00 87.00 112 ASN A N 1
ATOM 910 C CA . ASN A 1 112 ? -5.186 -15.471 -14.014 1.00 87.00 112 ASN A CA 1
ATOM 911 C C . ASN A 1 112 ? -6.122 -14.747 -13.007 1.00 87.00 112 ASN A C 1
ATOM 913 O O . ASN A 1 112 ? -6.579 -15.337 -12.028 1.00 87.00 112 ASN A O 1
ATOM 917 N N . LEU A 1 113 ? -6.507 -13.497 -13.285 1.00 86.94 113 LEU A N 1
ATOM 918 C CA . LEU A 1 113 ? -7.392 -12.633 -12.479 1.00 86.94 113 LEU A CA 1
ATOM 919 C C . LEU A 1 113 ? -8.888 -12.845 -12.783 1.00 86.94 113 LEU A C 1
ATOM 921 O O . LEU A 1 113 ? -9.731 -11.944 -12.672 1.00 86.94 113 LEU A O 1
ATOM 925 N N . CYS A 1 114 ? -9.234 -14.050 -13.223 1.00 87.00 114 CYS A N 1
ATOM 926 C CA . CYS A 1 114 ? -10.612 -14.445 -13.494 1.00 87.00 114 CYS A CA 1
ATOM 927 C C . CYS A 1 114 ? -11.368 -14.840 -12.228 1.00 87.00 114 CYS A C 1
ATOM 929 O O . CYS A 1 114 ? -12.593 -14.711 -12.174 1.00 87.00 114 CYS A O 1
ATOM 931 N N . ARG A 1 115 ? -10.633 -15.291 -11.208 1.00 87.88 115 ARG A N 1
ATOM 932 C CA . ARG A 1 115 ? -11.154 -15.447 -9.853 1.00 87.88 115 ARG A CA 1
ATOM 933 C C . ARG A 1 115 ? -11.219 -14.068 -9.218 1.00 87.88 115 ARG A C 1
ATOM 935 O O . ARG A 1 115 ? -10.287 -13.282 -9.347 1.00 87.88 115 ARG A O 1
ATOM 942 N N . VAL A 1 116 ? -12.330 -13.773 -8.563 1.00 85.00 116 VAL A N 1
ATOM 943 C CA . VAL A 1 116 ? -12.504 -12.495 -7.867 1.00 85.00 116 VAL A CA 1
ATOM 944 C C . VAL A 1 116 ? -11.779 -12.527 -6.519 1.00 85.00 116 VAL A C 1
ATOM 946 O O . VAL A 1 116 ? -11.695 -13.600 -5.915 1.00 85.00 116 VAL A O 1
ATOM 949 N N . PRO A 1 117 ? -11.295 -11.381 -6.009 1.00 84.69 117 PRO A N 1
ATOM 950 C CA . PRO A 1 117 ? -10.553 -11.306 -4.747 1.00 84.69 117 PRO A CA 1
ATOM 951 C C . PRO A 1 117 ? -11.220 -12.022 -3.577 1.00 84.69 117 PRO A C 1
ATOM 953 O O . PRO A 1 117 ? -10.590 -12.774 -2.833 1.00 84.69 117 PRO A O 1
ATOM 956 N N . THR A 1 118 ? -12.533 -11.860 -3.457 1.00 85.06 118 THR A N 1
ATOM 957 C CA . THR A 1 118 ? -13.331 -12.514 -2.420 1.00 85.06 118 THR A CA 1
ATOM 958 C C . THR A 1 118 ? -13.274 -14.036 -2.479 1.00 85.06 118 THR A C 1
ATOM 960 O O . THR A 1 118 ? -13.404 -14.656 -1.435 1.00 85.06 118 THR A O 1
ATOM 963 N N . GLU A 1 119 ? -13.024 -14.668 -3.626 1.00 85.00 119 GLU A N 1
ATOM 964 C CA . GLU A 1 119 ? -12.929 -16.128 -3.720 1.00 85.00 119 GLU A CA 1
ATOM 965 C C . GLU A 1 119 ? -11.618 -16.663 -3.154 1.00 85.00 119 GLU A C 1
ATOM 967 O O . GLU A 1 119 ? -11.642 -17.607 -2.371 1.00 85.00 119 GLU A O 1
ATOM 972 N N . TYR A 1 120 ? -10.466 -16.108 -3.533 1.00 80.62 120 TYR A N 1
ATOM 973 C CA . TYR A 1 120 ? -9.178 -16.670 -3.105 1.00 80.62 120 TYR A CA 1
ATOM 974 C C . TYR A 1 120 ? -8.708 -16.154 -1.746 1.00 80.62 120 TYR A C 1
ATOM 976 O O . TYR A 1 120 ? -8.012 -16.890 -1.055 1.00 80.62 120 TYR A O 1
ATOM 984 N N . PHE A 1 121 ? -9.152 -14.976 -1.300 1.00 75.50 121 PHE A N 1
ATOM 985 C CA . PHE A 1 121 ? -8.883 -14.516 0.066 1.00 75.50 121 PHE A CA 1
ATOM 986 C C . PHE A 1 121 ? -9.799 -15.150 1.123 1.00 75.50 121 PHE A C 1
ATOM 988 O O . PHE A 1 121 ? -9.446 -15.160 2.300 1.00 75.50 121 PHE A O 1
ATOM 995 N N . THR A 1 122 ? -10.960 -15.698 0.741 1.00 61.47 122 THR A N 1
ATOM 996 C CA . THR A 1 122 ? -11.826 -16.452 1.673 1.00 61.47 122 THR A CA 1
ATOM 997 C C . THR A 1 122 ? -11.590 -17.964 1.628 1.00 61.47 122 THR A C 1
ATOM 999 O O . THR A 1 122 ? -11.982 -18.665 2.557 1.00 61.47 122 THR A O 1
ATOM 1002 N N . SER A 1 123 ? -10.892 -18.473 0.604 1.00 50.38 123 SER A N 1
ATOM 1003 C CA . SER A 1 123 ? -10.592 -19.904 0.424 1.00 50.38 123 SER A CA 1
ATOM 1004 C C . SER A 1 123 ? -9.409 -20.422 1.257 1.00 50.38 123 SER A C 1
ATOM 1006 O O . SER A 1 123 ? -8.779 -21.409 0.872 1.00 50.38 123 SER A O 1
ATOM 1008 N N . THR A 1 124 ? -9.111 -19.836 2.420 1.00 41.72 124 THR A N 1
ATOM 1009 C CA . THR A 1 124 ? -8.174 -20.454 3.373 1.00 41.72 124 THR A CA 1
ATOM 1010 C C . THR A 1 124 ? -8.870 -21.622 4.069 1.00 41.72 124 THR A C 1
ATOM 1012 O O . THR A 1 124 ? -9.299 -21.537 5.217 1.00 41.72 124 THR A O 1
ATOM 1015 N N . THR A 1 125 ? -8.993 -22.741 3.353 1.00 41.44 125 THR A N 1
ATOM 1016 C CA . THR A 1 125 ? -9.201 -24.042 3.987 1.00 41.44 125 THR A CA 1
ATOM 1017 C C . THR A 1 125 ? -7.860 -24.446 4.599 1.00 41.44 125 THR A C 1
ATOM 1019 O O . THR A 1 125 ? -6.913 -24.802 3.907 1.00 41.44 125 THR A O 1
ATOM 1022 N N . THR A 1 126 ? -7.787 -24.259 5.910 1.00 36.44 126 THR A N 1
ATOM 1023 C CA . THR A 1 126 ? -6.843 -24.775 6.906 1.00 36.44 126 THR A CA 1
ATOM 1024 C C . THR A 1 126 ? -5.850 -25.859 6.438 1.00 36.44 126 THR A C 1
ATOM 1026 O O . THR A 1 126 ? -6.268 -26.969 6.111 1.00 36.44 126 THR A O 1
ATOM 1029 N N . PRO A 1 127 ? -4.539 -25.665 6.669 1.00 40.47 127 PRO A N 1
ATOM 1030 C CA . PRO A 1 127 ? -3.749 -26.597 7.447 1.00 40.47 127 PRO A CA 1
ATOM 1031 C C . PRO A 1 127 ? -3.708 -26.095 8.890 1.00 40.47 127 PRO A C 1
ATOM 1033 O O . PRO A 1 127 ? -3.602 -24.903 9.174 1.00 40.47 127 PRO A O 1
ATOM 1036 N N . ASN A 1 128 ? -3.871 -27.040 9.801 1.00 40.25 128 ASN A N 1
ATOM 1037 C CA . ASN A 1 128 ? -3.997 -26.842 11.232 1.00 40.25 128 ASN A CA 1
ATOM 1038 C C . ASN A 1 128 ? -2.674 -26.287 11.792 1.00 40.25 128 ASN A C 1
ATOM 1040 O O . ASN A 1 128 ? -1.795 -27.053 12.176 1.00 40.25 128 ASN A O 1
ATOM 1044 N N . ILE A 1 129 ? -2.502 -24.965 11.793 1.00 40.28 129 ILE A N 1
ATOM 1045 C CA . ILE A 1 129 ? -1.468 -24.299 12.581 1.00 40.28 129 ILE A CA 1
ATOM 1046 C C . ILE A 1 129 ? -2.180 -23.364 13.542 1.00 40.28 129 ILE A C 1
ATOM 1048 O O . ILE A 1 129 ? -2.870 -22.423 13.154 1.00 40.28 129 ILE A O 1
ATOM 1052 N N . THR A 1 130 ? -2.015 -23.679 14.818 1.00 38.91 130 THR A N 1
ATOM 1053 C CA . THR A 1 130 ? -2.414 -22.891 15.974 1.00 38.91 130 THR A CA 1
ATOM 1054 C C . THR A 1 130 ? -1.650 -21.564 15.951 1.00 38.91 130 THR A C 1
ATOM 1056 O O . THR A 1 130 ? -0.638 -21.404 16.627 1.00 38.91 130 THR A O 1
ATOM 1059 N N . THR A 1 131 ? -2.081 -20.614 15.123 1.00 38.03 131 THR A N 1
ATOM 1060 C CA . THR A 1 131 ? -1.527 -19.260 15.094 1.00 38.03 131 THR A CA 1
ATOM 1061 C C . THR A 1 131 ? -2.558 -18.312 15.677 1.00 38.03 131 THR A C 1
ATOM 1063 O O . THR A 1 131 ? -3.654 -18.135 15.151 1.00 38.03 131 THR A O 1
ATOM 1066 N N . THR A 1 132 ? -2.185 -17.759 16.825 1.00 40.44 132 THR A N 1
ATOM 1067 C CA . THR A 1 132 ? -2.832 -16.684 17.570 1.00 40.44 132 THR A CA 1
ATOM 1068 C C . THR A 1 132 ? -3.483 -15.673 16.628 1.00 40.44 132 THR A C 1
ATOM 1070 O O . THR A 1 132 ? -2.831 -15.164 15.720 1.00 40.44 132 THR A O 1
ATOM 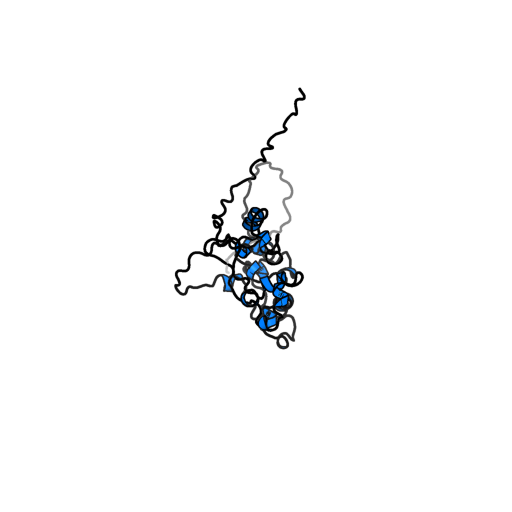1073 N N . ALA A 1 133 ? -4.775 -15.419 16.839 1.00 46.00 133 ALA A N 1
ATOM 1074 C CA . ALA A 1 133 ? -5.606 -14.531 16.039 1.00 46.00 133 ALA A CA 1
ATOM 1075 C C . ALA A 1 133 ? -4.905 -13.192 15.751 1.00 46.00 133 ALA A C 1
ATOM 1077 O O . ALA A 1 133 ? -4.814 -12.330 16.625 1.00 46.00 133 ALA A O 1
ATOM 1078 N N . VAL A 1 134 ? -4.434 -13.014 14.515 1.00 48.09 134 VAL A N 1
ATOM 1079 C CA . VAL A 1 134 ? -4.024 -11.706 14.003 1.00 48.09 134 VAL A CA 1
ATOM 1080 C C . VAL A 1 134 ? -5.289 -10.856 13.988 1.00 48.09 134 VAL A C 1
ATOM 1082 O O . VAL A 1 134 ? -6.232 -11.136 13.245 1.00 48.09 134 VAL A O 1
ATOM 1085 N N . SER A 1 135 ? -5.376 -9.896 14.903 1.00 53.44 135 SER A N 1
ATOM 1086 C CA . SER A 1 135 ? -6.614 -9.166 15.112 1.00 53.44 135 SER A CA 1
ATOM 1087 C C . SER A 1 135 ? -6.859 -8.201 13.946 1.00 53.44 135 SER A C 1
ATOM 1089 O O . SER A 1 135 ? -6.059 -7.324 13.630 1.00 53.44 135 SER A O 1
ATOM 1091 N N . ASN A 1 136 ? -8.007 -8.366 13.294 1.00 65.50 136 ASN A N 1
ATOM 1092 C CA . ASN A 1 136 ? -8.463 -7.629 12.109 1.00 65.50 136 ASN A CA 1
ATOM 1093 C C . ASN A 1 136 ? -8.621 -6.102 12.286 1.00 65.50 136 ASN A C 1
ATOM 1095 O O . ASN A 1 136 ? -9.023 -5.422 11.343 1.00 65.50 136 ASN A O 1
ATOM 1099 N N . TRP A 1 137 ? -8.340 -5.565 13.474 1.00 72.62 137 TRP A N 1
ATOM 1100 C CA . TRP A 1 137 ? -8.486 -4.152 13.819 1.00 72.62 137 TRP A CA 1
ATOM 1101 C C . TRP A 1 137 ? -7.156 -3.396 13.856 1.00 72.62 137 TRP A C 1
ATOM 1103 O O . TRP A 1 137 ? -7.166 -2.167 13.852 1.00 72.62 137 TRP A O 1
ATOM 1113 N N . CYS A 1 138 ? -6.022 -4.101 13.913 1.00 81.62 138 CYS A N 1
ATOM 1114 C CA . CYS A 1 138 ? -4.724 -3.471 14.103 1.00 81.62 138 CYS A CA 1
ATOM 1115 C C . CYS A 1 138 ? -3.922 -3.453 12.800 1.00 81.62 138 CYS A C 1
ATOM 1117 O O . CYS A 1 138 ? -3.190 -4.384 12.477 1.00 81.62 138 CYS A O 1
ATOM 1119 N N . PHE A 1 139 ? -4.108 -2.388 12.025 1.00 84.06 139 PHE A N 1
ATOM 1120 C CA . PHE A 1 139 ? -3.462 -2.165 10.734 1.00 84.06 139 PHE A CA 1
ATOM 1121 C C . PHE A 1 139 ? -3.176 -0.672 10.543 1.00 84.06 139 PHE A C 1
ATOM 1123 O O . PHE A 1 139 ? -3.810 0.177 11.171 1.00 84.06 139 PHE A O 1
ATOM 1130 N N . ASP A 1 140 ? -2.295 -0.341 9.605 1.00 87.50 140 ASP A N 1
ATOM 1131 C CA . ASP A 1 140 ? -2.031 1.048 9.233 1.00 87.50 140 ASP A CA 1
ATOM 1132 C C . ASP A 1 140 ? -3.156 1.636 8.365 1.00 87.50 140 ASP A C 1
ATOM 1134 O O . ASP A 1 140 ? -3.739 0.986 7.483 1.00 87.50 140 ASP A O 1
ATOM 1138 N N . ASN A 1 141 ? -3.482 2.900 8.610 1.00 82.81 141 ASN A N 1
ATOM 1139 C CA . ASN A 1 141 ? -4.438 3.678 7.841 1.00 82.81 141 ASN A CA 1
ATOM 1140 C C . ASN A 1 141 ? -3.733 4.385 6.672 1.00 82.81 141 ASN A C 1
ATOM 1142 O O . ASN A 1 141 ? -3.437 5.575 6.737 1.00 82.81 141 ASN A O 1
ATOM 1146 N N . VAL A 1 142 ? -3.538 3.649 5.578 1.00 68.31 142 VAL A N 1
ATOM 1147 C CA . VAL A 1 142 ? -2.890 4.131 4.342 1.00 68.31 142 VAL A CA 1
ATOM 1148 C C . VAL A 1 142 ? -3.636 5.265 3.6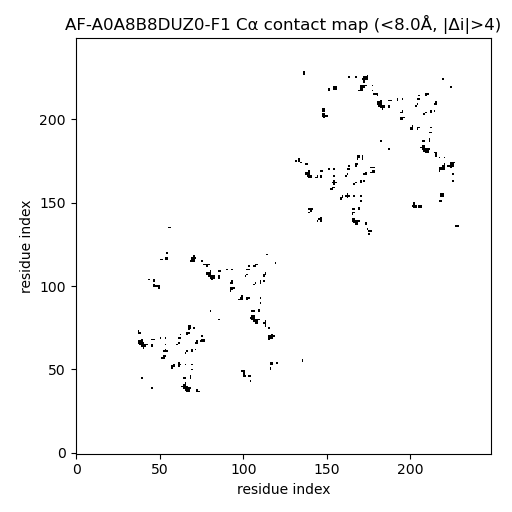25 1.00 68.31 142 VAL A C 1
ATOM 1150 O O . VAL A 1 142 ? -3.047 5.966 2.814 1.00 68.31 142 VAL A O 1
ATOM 1153 N N . THR A 1 143 ? -4.923 5.481 3.919 1.00 59.41 143 THR A N 1
ATOM 1154 C CA . THR A 1 143 ? -5.713 6.571 3.318 1.00 59.41 143 THR A CA 1
ATOM 1155 C C . THR A 1 143 ? -5.471 7.904 4.023 1.00 59.41 143 THR A C 1
ATOM 1157 O O . THR A 1 143 ? -5.571 8.960 3.408 1.00 59.41 143 THR A O 1
ATOM 1160 N N . SER A 1 144 ? -5.174 7.872 5.324 1.00 59.78 144 SER A N 1
ATOM 1161 C CA . SER A 1 144 ? -4.969 9.078 6.137 1.00 59.78 144 SER A CA 1
ATOM 1162 C C . SER A 1 144 ? -3.511 9.301 6.542 1.00 59.78 144 SER A C 1
ATOM 1164 O O . SER A 1 144 ? -3.192 10.374 7.050 1.00 59.78 144 SER A O 1
ATOM 1166 N N . ALA A 1 145 ? -2.636 8.309 6.352 1.00 69.56 145 ALA A N 1
ATOM 1167 C CA . ALA A 1 145 ? -1.234 8.383 6.732 1.00 69.56 145 ALA A CA 1
ATOM 1168 C C . ALA A 1 145 ? -0.343 7.522 5.825 1.00 69.56 145 ALA A C 1
ATOM 1170 O O . ALA A 1 145 ? -0.532 6.313 5.695 1.00 69.56 145 ALA A O 1
ATOM 1171 N N . SER A 1 146 ? 0.709 8.131 5.281 1.00 84.56 146 SER A N 1
ATOM 1172 C CA . SER A 1 146 ? 1.827 7.412 4.664 1.00 84.56 146 SER A CA 1
ATOM 1173 C C . SER A 1 146 ? 2.762 6.888 5.763 1.00 84.56 146 SER A C 1
ATOM 1175 O O . SER A 1 146 ? 3.812 7.460 6.036 1.00 84.56 146 SER A O 1
ATOM 1177 N N . CYS A 1 147 ? 2.361 5.823 6.461 1.00 89.50 147 CYS A N 1
ATOM 1178 C CA . CYS A 1 147 ? 3.044 5.342 7.672 1.00 89.50 147 CYS A CA 1
ATOM 1179 C C . CYS A 1 147 ? 4.522 4.972 7.468 1.00 89.50 147 CYS A C 1
ATOM 1181 O O . CYS A 1 147 ? 5.342 5.186 8.363 1.00 89.50 147 CYS A O 1
ATOM 1183 N N . TRP A 1 148 ? 4.880 4.467 6.287 1.00 89.25 148 TRP A N 1
ATOM 1184 C CA . TRP A 1 148 ? 6.258 4.120 5.928 1.00 89.25 148 TRP A CA 1
ATOM 1185 C C . TRP A 1 148 ? 7.099 5.314 5.468 1.00 89.25 148 TRP A C 1
ATOM 1187 O O . TRP A 1 148 ? 8.327 5.256 5.529 1.00 89.25 148 TRP A O 1
ATOM 1197 N N . TYR A 1 149 ? 6.449 6.415 5.076 1.00 89.00 149 TYR A N 1
ATOM 1198 C CA . TYR A 1 149 ? 7.124 7.637 4.642 1.00 89.00 149 TYR A CA 1
ATOM 1199 C C . TYR A 1 149 ? 7.887 8.305 5.788 1.00 89.00 149 TYR A C 1
ATOM 1201 O O . TYR A 1 149 ? 8.988 8.823 5.605 1.00 89.00 149 TYR A O 1
ATOM 1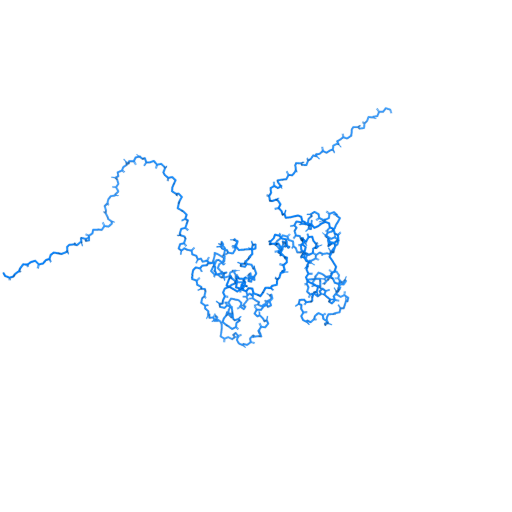209 N N . TYR A 1 150 ? 7.319 8.277 6.992 1.00 87.38 150 TYR A N 1
ATOM 1210 C CA . TYR A 1 150 ? 7.916 8.938 8.141 1.00 87.38 150 TYR A CA 1
ATOM 1211 C C . TYR A 1 150 ? 8.892 8.043 8.914 1.00 87.38 150 TYR A C 1
ATOM 1213 O O . TYR A 1 150 ? 8.744 6.820 8.999 1.00 87.38 150 TYR A O 1
ATOM 1221 N N . GLY A 1 151 ? 9.889 8.681 9.530 1.00 90.00 151 GLY A N 1
ATOM 1222 C CA . GLY A 1 151 ? 10.863 8.029 10.400 1.00 90.00 151 GLY A CA 1
ATOM 1223 C C . GLY A 1 151 ? 10.274 7.533 11.724 1.00 90.00 151 GLY A C 1
ATOM 1224 O O . GLY A 1 151 ? 9.155 7.862 12.114 1.00 90.00 151 GLY A O 1
ATOM 1225 N N . ASP A 1 152 ? 11.067 6.740 12.438 1.00 91.38 152 ASP A N 1
ATOM 1226 C CA . ASP A 1 152 ? 10.681 6.072 13.690 1.00 91.38 152 ASP A CA 1
ATOM 1227 C C . ASP A 1 152 ? 10.341 7.039 14.831 1.00 91.38 152 ASP A C 1
ATOM 1229 O O . ASP A 1 152 ? 9.568 6.712 15.729 1.00 91.38 152 ASP A O 1
ATOM 1233 N N . ASN A 1 153 ? 10.837 8.272 14.751 1.00 91.44 153 ASN A N 1
ATOM 123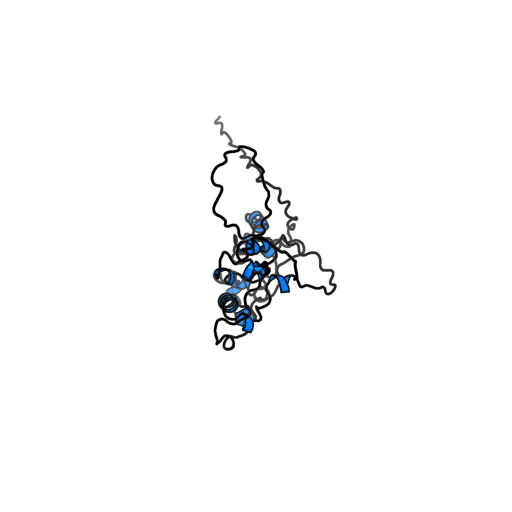4 C CA . ASN A 1 153 ? 10.487 9.353 15.664 1.00 91.44 153 ASN A CA 1
ATOM 1235 C C . ASN A 1 153 ? 8.998 9.737 15.618 1.00 91.44 153 ASN A C 1
ATOM 1237 O O . ASN A 1 153 ? 8.518 10.351 16.563 1.00 91.44 153 ASN A O 1
ATOM 1241 N N . GLN A 1 154 ? 8.271 9.402 14.546 1.00 92.19 154 GLN A N 1
ATOM 1242 C CA . GLN A 1 154 ? 6.821 9.616 14.473 1.00 92.19 154 GLN A CA 1
ATOM 1243 C C . GLN A 1 154 ? 6.017 8.503 15.147 1.00 92.19 154 GLN A C 1
ATOM 1245 O O . GLN A 1 154 ? 4.810 8.643 15.296 1.00 92.19 154 GLN A O 1
ATOM 1250 N N . CYS A 1 155 ? 6.658 7.411 15.566 1.00 93.00 155 CYS A N 1
ATOM 1251 C CA . CYS A 1 155 ? 5.977 6.351 16.295 1.00 93.00 155 CYS A CA 1
ATOM 1252 C C . CYS A 1 155 ? 5.878 6.627 17.790 1.00 93.00 155 CYS A C 1
ATOM 1254 O O . CYS A 1 155 ? 4.957 6.128 18.410 1.00 93.00 155 CYS A O 1
ATOM 1256 N N . ILE A 1 156 ? 6.795 7.408 18.364 1.00 92.88 156 ILE A N 1
ATOM 1257 C CA . ILE A 1 156 ? 6.956 7.567 19.816 1.00 92.88 156 ILE A CA 1
ATOM 1258 C C . ILE A 1 156 ? 6.850 9.031 20.255 1.00 92.88 156 ILE A C 1
ATOM 1260 O O . ILE A 1 156 ? 6.841 9.958 19.441 1.00 92.88 156 ILE A O 1
ATOM 1264 N N . GLY A 1 157 ? 6.798 9.252 21.570 1.00 91.44 157 GLY A N 1
ATOM 1265 C CA . GLY A 1 157 ? 6.803 10.590 22.157 1.00 91.44 157 GLY A CA 1
ATOM 1266 C C . GLY A 1 157 ? 5.538 11.367 21.800 1.00 91.44 157 GLY A C 1
ATOM 1267 O O . GLY A 1 157 ? 4.431 10.851 21.916 1.00 91.44 157 GLY A O 1
ATOM 1268 N N . VAL A 1 158 ? 5.684 12.614 21.344 1.00 91.62 158 VAL A N 1
ATOM 1269 C CA . VAL A 1 158 ? 4.531 13.491 21.050 1.00 91.62 158 VAL A CA 1
ATOM 1270 C C . VAL A 1 158 ? 3.626 12.964 19.930 1.00 91.62 158 VAL A C 1
ATOM 1272 O O . VAL A 1 158 ? 2.455 13.331 19.872 1.00 91.62 158 VAL A O 1
ATOM 1275 N N . TYR A 1 159 ? 4.146 12.089 19.066 1.00 89.81 159 TYR A N 1
ATOM 1276 C CA . TYR A 1 159 ? 3.401 11.495 17.956 1.00 89.81 159 TYR A CA 1
ATOM 1277 C C . TYR A 1 159 ? 2.820 10.118 18.288 1.00 89.81 159 TYR A C 1
ATOM 1279 O O . TYR A 1 159 ? 2.046 9.589 17.495 1.00 89.81 159 TYR A O 1
ATOM 1287 N N . GLU A 1 160 ? 3.115 9.558 19.465 1.00 89.25 160 GLU A N 1
ATOM 1288 C CA . GLU A 1 160 ? 2.670 8.217 19.859 1.00 89.25 160 GLU A CA 1
ATOM 1289 C C . GLU A 1 160 ? 1.151 8.045 19.743 1.00 89.25 160 GLU A C 1
ATOM 1291 O O . GLU A 1 160 ? 0.680 7.087 19.137 1.00 89.25 160 GLU A O 1
ATOM 1296 N N . SER A 1 161 ? 0.360 8.994 20.251 1.00 86.50 161 SER A N 1
ATOM 1297 C CA . SER A 1 161 ? -1.107 8.923 20.168 1.00 86.50 161 SER A CA 1
ATOM 1298 C C . SER A 1 161 ? -1.617 8.902 18.724 1.00 86.50 161 SER A C 1
ATOM 1300 O O . SER A 1 161 ? -2.588 8.212 18.410 1.00 86.50 161 SER A O 1
ATOM 1302 N N . TRP A 1 162 ? -0.959 9.645 17.830 1.00 88.50 162 TRP A N 1
ATOM 1303 C CA . TRP A 1 162 ? -1.266 9.627 16.401 1.00 88.50 162 TRP A CA 1
ATOM 1304 C C . TRP A 1 162 ? -0.851 8.289 15.776 1.00 88.50 162 TRP A C 1
ATOM 1306 O O . TRP A 1 162 ? -1.657 7.658 15.094 1.00 88.50 162 TRP A O 1
ATOM 1316 N N . ALA A 1 163 ? 0.352 7.803 16.080 1.00 91.44 163 ALA A N 1
ATOM 1317 C CA . ALA A 1 163 ? 0.880 6.545 15.568 1.00 91.44 163 ALA A CA 1
ATOM 1318 C C . ALA A 1 163 ? 0.048 5.340 16.005 1.00 91.44 163 ALA A C 1
ATOM 1320 O O . ALA A 1 163 ? -0.287 4.497 15.182 1.00 91.44 163 ALA A O 1
ATOM 1321 N N . ARG A 1 164 ? -0.383 5.290 17.267 1.00 89.31 164 ARG A N 1
ATOM 1322 C CA . ARG A 1 164 ? -1.294 4.256 17.777 1.00 89.31 164 ARG A CA 1
ATOM 1323 C C . ARG A 1 164 ? -2.621 4.220 17.029 1.00 89.31 164 ARG A C 1
ATOM 1325 O O . ARG A 1 164 ? -3.221 3.156 16.926 1.00 89.31 164 ARG A O 1
ATOM 1332 N N . LYS A 1 165 ? -3.095 5.359 16.524 1.00 85.25 165 LYS A N 1
ATOM 1333 C CA . LYS A 1 165 ? -4.372 5.455 15.810 1.00 85.25 165 LYS A CA 1
ATOM 1334 C C . LYS A 1 165 ? -4.240 5.178 14.314 1.00 85.25 165 LYS A C 1
ATOM 1336 O O . LYS A 1 165 ? -5.114 4.535 13.741 1.00 85.25 165 LYS A O 1
ATOM 1341 N N . PHE A 1 166 ? -3.197 5.703 13.680 1.00 84.62 166 PHE A N 1
ATOM 1342 C CA . PHE A 1 166 ? -3.077 5.715 12.222 1.00 84.62 166 PHE A CA 1
ATOM 1343 C C . PHE A 1 166 ? -1.998 4.780 11.686 1.00 84.62 166 PHE A C 1
ATOM 1345 O O . PHE A 1 166 ? -2.153 4.302 10.571 1.00 84.62 166 PHE A O 1
ATOM 1352 N N . CYS A 1 167 ? -0.952 4.486 12.457 1.00 92.69 167 CYS A N 1
ATOM 1353 C CA . CYS A 1 167 ? 0.157 3.623 12.049 1.00 92.69 167 CYS A CA 1
ATOM 1354 C C . CYS A 1 167 ? 0.503 2.528 13.082 1.00 92.69 167 CYS A C 1
ATOM 1356 O O . CYS A 1 167 ? 1.688 2.312 13.365 1.00 92.69 167 CYS A O 1
ATOM 1358 N N . PRO A 1 168 ? -0.483 1.855 13.714 1.00 91.38 168 PRO A N 1
ATOM 1359 C CA . PRO A 1 168 ? -0.193 0.946 14.814 1.00 91.38 168 PRO A CA 1
ATOM 1360 C C . PRO A 1 168 ? 0.592 -0.289 14.378 1.00 91.38 168 PRO A C 1
ATOM 1362 O O . PRO A 1 168 ? 1.327 -0.844 15.189 1.00 91.38 168 PRO A O 1
ATOM 1365 N N . TYR A 1 169 ? 0.482 -0.709 13.119 1.00 90.88 169 TYR A N 1
ATOM 1366 C CA . TYR A 1 169 ? 1.200 -1.871 12.617 1.00 90.88 169 TYR A CA 1
ATOM 1367 C C . TYR A 1 169 ? 2.653 -1.513 12.310 1.00 90.88 169 TYR A C 1
ATOM 1369 O O . TYR A 1 169 ? 3.549 -2.076 12.935 1.00 90.88 169 TYR A O 1
ATOM 1377 N N . ARG A 1 170 ? 2.913 -0.499 11.470 1.00 91.44 170 ARG A N 1
ATOM 1378 C CA . ARG A 1 170 ? 4.276 -0.005 11.179 1.00 91.44 170 ARG A CA 1
ATOM 1379 C C . ARG A 1 170 ? 5.036 0.416 12.431 1.00 91.44 170 ARG A C 1
ATOM 1381 O O . ARG A 1 170 ? 6.263 0.329 12.465 1.00 91.44 170 ARG A O 1
ATOM 1388 N N . CYS A 1 171 ? 4.344 0.925 13.446 1.00 93.88 171 CYS A N 1
ATOM 1389 C CA . CYS A 1 171 ? 4.981 1.336 14.692 1.00 93.88 171 CYS A CA 1
ATOM 1390 C C . CYS A 1 171 ? 5.130 0.207 15.716 1.00 93.88 171 CYS A C 1
ATOM 1392 O O . CYS A 1 171 ? 5.807 0.423 16.713 1.00 93.88 171 CYS A O 1
ATOM 1394 N N . GLY A 1 172 ? 4.571 -0.984 15.484 1.00 92.88 172 GLY A N 1
ATOM 1395 C CA . GLY A 1 172 ? 4.702 -2.126 16.395 1.00 92.88 172 GLY A CA 1
ATOM 1396 C C . GLY A 1 172 ? 3.765 -2.088 17.606 1.00 92.88 172 GLY A C 1
ATOM 1397 O O . GLY A 1 172 ? 4.020 -2.754 18.600 1.00 92.88 172 GLY A O 1
ATOM 1398 N N . TYR A 1 173 ? 2.672 -1.330 17.540 1.00 92.25 173 TYR A N 1
ATOM 1399 C CA . TYR A 1 173 ? 1.639 -1.285 18.579 1.00 92.25 173 TYR A CA 1
ATOM 1400 C C . TYR A 1 173 ? 0.617 -2.422 18.481 1.00 92.25 173 TYR A C 1
ATOM 1402 O O . TYR A 1 173 ? -0.255 -2.531 19.346 1.00 92.25 173 TYR A O 1
ATOM 1410 N N . CYS A 1 174 ? 0.687 -3.263 17.450 1.00 89.44 174 CYS A N 1
ATOM 1411 C CA . CYS A 1 174 ? -0.255 -4.357 17.273 1.00 89.44 174 CYS A CA 1
ATOM 1412 C C . CYS A 1 174 ? 0.094 -5.579 18.137 1.00 89.44 174 CYS A C 1
ATOM 1414 O O . CYS A 1 174 ? 1.193 -6.126 18.025 1.00 89.44 174 CYS A O 1
ATOM 1416 N N . PRO A 1 175 ? -0.830 -6.048 18.998 1.00 85.38 175 PRO A N 1
ATOM 1417 C CA . PRO A 1 175 ? -0.552 -7.164 19.893 1.00 85.38 175 PRO A CA 1
ATOM 1418 C C . PRO A 1 175 ? -0.318 -8.449 19.096 1.00 85.38 175 PRO A C 1
ATOM 1420 O O . PRO A 1 175 ? -1.195 -8.913 18.370 1.00 85.38 175 PRO A O 1
ATOM 1423 N N . GLY A 1 176 ? 0.875 -9.030 19.241 1.00 82.31 176 GLY A N 1
ATOM 1424 C CA . GLY A 1 176 ? 1.243 -10.281 18.572 1.00 82.31 176 GLY A CA 1
ATOM 1425 C C . GLY A 1 176 ? 1.382 -10.177 17.050 1.00 82.31 176 GLY A C 1
ATOM 1426 O O . GLY A 1 176 ? 1.466 -11.207 16.387 1.00 82.31 176 GLY A O 1
ATOM 1427 N N . SER A 1 177 ? 1.409 -8.964 16.489 1.00 84.62 177 SER A N 1
ATOM 1428 C CA . SER A 1 177 ? 1.558 -8.741 15.052 1.00 84.62 177 SER A CA 1
ATOM 1429 C C . SER A 1 177 ? 2.540 -7.603 14.799 1.00 84.62 177 SER A C 1
ATOM 1431 O O . SER A 1 177 ? 2.266 -6.449 15.112 1.00 84.62 177 SER A O 1
ATOM 1433 N N . LEU A 1 178 ? 3.698 -7.938 14.235 1.00 87.38 178 LEU A N 1
ATOM 1434 C CA . LEU A 1 178 ? 4.712 -6.978 13.811 1.00 87.38 178 LEU A CA 1
ATOM 1435 C C . LEU A 1 178 ? 4.872 -7.056 12.294 1.00 87.38 178 LEU A C 1
ATOM 1437 O O . LEU A 1 178 ? 4.681 -8.140 11.725 1.00 87.38 178 LEU A O 1
ATOM 1441 N N . PRO A 1 179 ? 5.266 -5.958 11.629 1.00 88.00 179 PRO A N 1
ATOM 1442 C CA . PRO A 1 179 ? 5.607 -6.031 10.225 1.00 88.00 179 PRO A CA 1
ATOM 1443 C C . PRO A 1 179 ? 6.729 -7.055 9.995 1.00 88.00 179 PRO A C 1
ATOM 1445 O O . PRO A 1 179 ? 7.684 -7.135 10.779 1.00 88.00 179 PRO A O 1
ATOM 1448 N N . PRO A 1 180 ? 6.641 -7.880 8.940 1.00 87.00 180 PRO A N 1
ATOM 1449 C CA . PRO A 1 180 ? 7.656 -8.885 8.686 1.00 87.00 180 PRO A CA 1
ATOM 1450 C C . PRO A 1 180 ? 8.987 -8.220 8.315 1.00 87.00 180 PRO A C 1
ATOM 1452 O O . PRO A 1 180 ? 9.047 -7.289 7.502 1.00 87.00 180 PRO A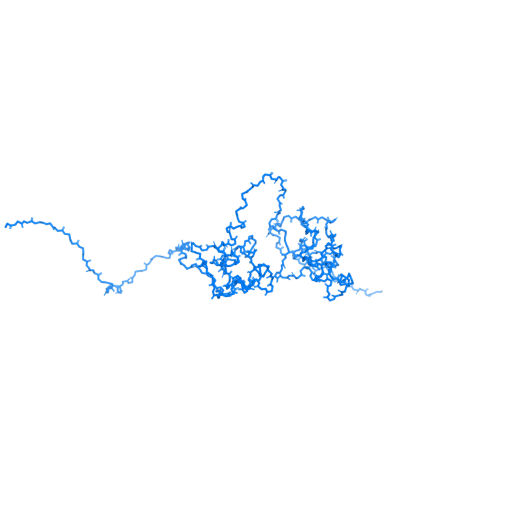 O 1
ATOM 1455 N N . CYS A 1 181 ? 10.066 -8.743 8.895 1.00 92.69 181 CYS A N 1
ATOM 1456 C CA . CYS A 1 181 ? 11.439 -8.379 8.558 1.00 92.69 181 CYS A CA 1
ATOM 1457 C C . CYS A 1 181 ? 11.862 -9.074 7.256 1.00 92.69 181 CYS A C 1
ATOM 1459 O O . CYS A 1 181 ? 12.541 -10.101 7.260 1.00 92.69 181 CYS A O 1
ATOM 1461 N N . LEU A 1 182 ? 11.407 -8.537 6.130 1.00 91.19 182 LEU A N 1
ATOM 1462 C CA . LEU A 1 182 ? 11.762 -9.010 4.798 1.00 91.19 182 LEU A CA 1
ATOM 1463 C C . LEU A 1 182 ? 11.884 -7.841 3.828 1.00 91.19 182 LEU A C 1
ATOM 1465 O O . LEU A 1 182 ? 11.328 -6.765 4.063 1.00 91.19 182 LEU A O 1
ATOM 1469 N N . ASP A 1 183 ? 12.608 -8.087 2.746 1.00 93.81 183 ASP A N 1
ATOM 1470 C CA . ASP A 1 183 ? 12.636 -7.217 1.581 1.00 93.81 183 ASP A CA 1
ATOM 1471 C C . ASP A 1 183 ? 11.462 -7.599 0.679 1.00 93.81 183 ASP A C 1
ATOM 1473 O O . ASP A 1 183 ? 11.281 -8.767 0.338 1.00 93.81 183 ASP A O 1
ATOM 1477 N N . VAL A 1 184 ? 10.625 -6.615 0.364 1.00 88.12 184 VAL A N 1
ATOM 1478 C CA . VAL A 1 184 ? 9.485 -6.762 -0.545 1.00 88.12 184 VAL A CA 1
ATOM 1479 C C . VAL A 1 184 ? 9.987 -6.844 -1.985 1.00 88.12 184 VAL A C 1
ATOM 1481 O O . VAL A 1 184 ? 9.478 -7.638 -2.771 1.00 88.12 184 VAL A O 1
ATOM 1484 N N . LEU A 1 185 ? 11.014 -6.057 -2.324 1.00 86.06 185 LEU A N 1
ATOM 1485 C CA . LEU A 1 185 ? 11.650 -6.107 -3.637 1.00 86.06 185 LEU A CA 1
ATOM 1486 C C . LEU A 1 185 ? 12.767 -7.151 -3.646 1.00 86.06 185 LEU A C 1
ATOM 1488 O O . LEU A 1 185 ? 13.628 -7.180 -2.770 1.00 86.06 185 LEU A O 1
ATOM 1492 N N . SER A 1 186 ? 12.808 -7.962 -4.700 1.00 92.62 186 SER A N 1
ATOM 1493 C CA . SER A 1 186 ? 13.835 -8.995 -4.890 1.00 92.62 186 SER A CA 1
ATOM 1494 C C . SER A 1 186 ? 15.239 -8.435 -5.149 1.00 92.62 186 SER A C 1
ATOM 1496 O O . SER A 1 186 ? 16.222 -9.156 -5.014 1.00 92.62 186 SER A O 1
ATOM 1498 N N . TYR A 1 187 ? 15.345 -7.156 -5.516 1.00 90.88 187 TYR A N 1
ATOM 1499 C CA . TYR A 1 187 ? 16.588 -6.497 -5.919 1.00 90.88 187 TYR A CA 1
ATOM 1500 C C . TYR A 1 187 ? 17.092 -5.473 -4.896 1.00 90.88 187 TYR A C 1
ATOM 1502 O O . TYR A 1 187 ? 17.902 -4.611 -5.239 1.00 90.88 187 TYR A O 1
ATOM 1510 N N . CYS A 1 188 ? 16.663 -5.564 -3.634 1.00 94.75 188 CYS A N 1
ATOM 1511 C CA . CYS A 1 188 ? 17.123 -4.648 -2.589 1.00 94.75 188 CYS A CA 1
ATOM 1512 C C . CYS A 1 188 ? 18.649 -4.653 -2.391 1.00 94.75 188 CYS A C 1
ATOM 1514 O O . CYS A 1 188 ? 19.225 -3.618 -2.068 1.00 94.75 188 CYS A O 1
ATOM 1516 N N . ASP A 1 189 ? 19.316 -5.774 -2.677 1.00 94.81 189 ASP A N 1
ATOM 1517 C CA . ASP A 1 189 ? 20.778 -5.896 -2.607 1.00 94.81 189 ASP A CA 1
ATOM 1518 C C . ASP A 1 189 ? 21.526 -5.105 -3.695 1.00 94.81 189 ASP A C 1
ATOM 1520 O O . ASP A 1 189 ? 22.727 -4.874 -3.571 1.00 94.81 189 ASP A O 1
ATOM 1524 N N . SER A 1 190 ? 20.833 -4.666 -4.752 1.00 95.00 190 SER A N 1
ATOM 1525 C CA . SER A 1 190 ? 21.410 -3.796 -5.785 1.00 95.00 190 SER A CA 1
ATOM 1526 C C . SER A 1 190 ? 21.437 -2.318 -5.391 1.00 95.00 190 SER A C 1
ATOM 1528 O O . SER A 1 190 ? 22.150 -1.529 -6.012 1.00 95.00 190 SER A O 1
ATOM 1530 N N . PHE A 1 191 ? 20.668 -1.928 -4.369 1.00 94.62 191 PHE A N 1
ATOM 1531 C CA . PHE A 1 191 ? 20.654 -0.556 -3.888 1.00 94.62 191 PHE A CA 1
ATOM 1532 C C . PHE A 1 191 ? 21.881 -0.270 -3.028 1.00 94.62 191 PHE A C 1
ATOM 1534 O O . PHE A 1 191 ? 22.285 -1.067 -2.179 1.00 94.62 191 PHE A O 1
ATOM 1541 N N . ASP A 1 192 ? 22.437 0.928 -3.197 1.00 95.81 192 ASP A N 1
ATOM 1542 C CA . ASP A 1 192 ? 23.482 1.410 -2.306 1.00 95.81 192 ASP A CA 1
ATOM 1543 C C . ASP A 1 192 ? 22.927 1.560 -0.878 1.00 95.81 192 ASP A C 1
ATOM 1545 O O . ASP A 1 192 ? 21.857 2.134 -0.655 1.00 95.81 192 ASP A O 1
ATOM 1549 N N . ARG A 1 193 ? 23.668 1.057 0.116 1.00 94.94 193 ARG A N 1
ATOM 1550 C CA . ARG A 1 193 ? 23.250 1.067 1.530 1.00 94.94 193 ARG A CA 1
ATOM 1551 C C . ARG A 1 193 ? 23.056 2.484 2.075 1.00 94.94 193 ARG A C 1
ATOM 1553 O O . ARG A 1 193 ? 22.300 2.663 3.028 1.00 94.94 193 ARG A O 1
ATOM 1560 N N . SER A 1 194 ? 23.684 3.496 1.476 1.00 96.19 194 SER A N 1
ATOM 1561 C CA . SER A 1 194 ? 23.466 4.906 1.822 1.00 96.19 194 SER A CA 1
ATOM 1562 C C . SER A 1 194 ? 22.027 5.366 1.577 1.00 96.19 194 SER A C 1
ATOM 1564 O O . SER A 1 194 ? 21.563 6.291 2.243 1.00 96.19 194 SER A O 1
ATOM 1566 N N . LEU A 1 195 ? 21.270 4.695 0.700 1.00 96.12 195 LEU A N 1
ATOM 1567 C CA . LEU A 1 195 ? 19.857 5.008 0.480 1.00 96.12 195 LEU A CA 1
ATOM 1568 C C . LEU A 1 195 ? 18.997 4.723 1.718 1.00 96.12 195 LEU A C 1
ATOM 1570 O O . LEU A 1 195 ? 17.962 5.363 1.891 1.00 96.12 195 LEU A O 1
ATOM 1574 N N . CYS A 1 196 ? 19.442 3.836 2.615 1.00 95.19 196 CYS A N 1
ATOM 1575 C CA . CYS A 1 196 ? 18.764 3.575 3.884 1.00 95.19 196 CYS A CA 1
ATOM 1576 C C . CYS A 1 196 ? 18.750 4.814 4.798 1.00 95.19 196 CYS A C 1
ATOM 1578 O O . CYS A 1 196 ? 17.803 5.011 5.553 1.00 95.19 196 CYS A O 1
ATOM 1580 N N . THR A 1 197 ? 19.780 5.662 4.743 1.00 94.44 197 THR A N 1
ATOM 1581 C CA . THR A 1 197 ? 19.893 6.871 5.581 1.00 94.44 197 THR A CA 1
ATOM 1582 C C . THR A 1 197 ? 19.648 8.165 4.809 1.00 94.44 197 THR A C 1
ATOM 1584 O O . THR A 1 197 ? 19.484 9.223 5.417 1.00 94.44 197 THR A O 1
ATOM 1587 N N . ASN A 1 198 ? 19.590 8.101 3.479 1.00 94.75 198 ASN A N 1
ATOM 1588 C CA . ASN A 1 198 ? 19.291 9.242 2.627 1.00 94.75 198 ASN A CA 1
ATOM 1589 C C . ASN A 1 198 ? 17.860 9.747 2.868 1.00 94.75 198 ASN A C 1
ATOM 1591 O O . ASN A 1 198 ? 16.903 8.999 2.702 1.00 94.75 198 ASN A O 1
ATOM 1595 N N . SER A 1 199 ? 17.691 11.030 3.188 1.00 89.06 199 SER A N 1
ATOM 1596 C CA . SER A 1 199 ? 16.379 11.615 3.508 1.00 89.06 199 SER A CA 1
ATOM 1597 C C . SER A 1 199 ? 15.320 11.445 2.415 1.00 89.06 199 SER A C 1
ATOM 1599 O O . SER A 1 199 ? 14.138 11.371 2.731 1.00 89.06 199 SER A O 1
ATOM 1601 N N . SER A 1 200 ? 15.727 11.385 1.146 1.00 91.25 200 SER A N 1
ATOM 1602 C CA . SER A 1 200 ? 14.812 11.272 0.007 1.00 91.25 200 SER A CA 1
ATOM 1603 C C . SER A 1 200 ? 14.380 9.832 -0.269 1.00 91.25 200 SER A C 1
ATOM 1605 O O . SER A 1 200 ? 13.306 9.620 -0.823 1.00 91.25 200 SER A O 1
ATOM 1607 N N . TYR A 1 201 ? 15.194 8.845 0.118 1.00 92.25 201 TYR A N 1
ATOM 1608 C CA . TYR A 1 201 ? 14.966 7.432 -0.208 1.00 92.25 201 TYR A CA 1
ATOM 1609 C C . TYR A 1 201 ? 14.717 6.547 1.013 1.00 92.25 201 TYR A C 1
ATOM 1611 O O . TYR A 1 201 ? 14.160 5.465 0.864 1.00 92.25 201 TYR A O 1
ATOM 1619 N N . ALA A 1 202 ? 15.042 7.000 2.225 1.00 91.50 202 ALA A N 1
ATOM 1620 C CA . ALA A 1 202 ? 14.898 6.212 3.446 1.00 91.50 202 ALA A CA 1
ATOM 1621 C C . ALA A 1 202 ? 13.458 5.725 3.667 1.00 91.50 202 ALA A C 1
ATOM 1623 O O . ALA A 1 202 ? 13.262 4.624 4.173 1.00 91.50 202 ALA A O 1
ATOM 1624 N N . ALA A 1 203 ? 12.461 6.515 3.258 1.00 91.19 203 ALA A N 1
ATOM 1625 C CA . ALA A 1 203 ? 11.053 6.120 3.218 1.00 91.19 203 ALA A CA 1
ATOM 1626 C C . ALA A 1 203 ? 10.831 4.887 2.326 1.00 91.19 203 ALA A C 1
ATOM 1628 O O . ALA A 1 203 ? 10.393 3.838 2.795 1.00 91.19 203 ALA A O 1
ATOM 1629 N N . TYR A 1 204 ? 11.217 4.998 1.053 1.00 92.44 204 TYR A N 1
ATOM 1630 C CA . TYR A 1 204 ? 11.103 3.927 0.065 1.00 92.44 204 TYR A CA 1
ATOM 1631 C C . TYR A 1 204 ? 11.847 2.664 0.510 1.00 92.44 204 TYR A C 1
ATOM 1633 O O . TYR A 1 204 ? 11.313 1.557 0.441 1.00 92.44 204 TYR A O 1
ATOM 1641 N N . MET A 1 205 ? 13.060 2.834 1.037 1.00 95.81 205 MET A N 1
ATOM 1642 C CA . MET A 1 205 ? 13.877 1.738 1.544 1.00 95.81 205 MET A CA 1
ATOM 1643 C C . MET A 1 205 ? 13.257 1.069 2.780 1.00 95.81 205 MET A C 1
ATOM 1645 O O . MET A 1 205 ? 13.376 -0.141 2.945 1.00 95.81 205 MET A O 1
ATOM 1649 N N . ARG A 1 206 ? 12.555 1.816 3.639 1.00 92.56 206 ARG A N 1
ATOM 1650 C CA . ARG A 1 206 ? 11.836 1.272 4.804 1.00 92.56 206 ARG A CA 1
ATOM 1651 C C . ARG A 1 206 ? 10.581 0.501 4.430 1.00 92.56 206 ARG A C 1
ATOM 1653 O O . ARG A 1 206 ? 10.232 -0.459 5.109 1.00 92.56 206 ARG A O 1
ATOM 1660 N N . GLU A 1 207 ? 9.910 0.892 3.363 1.00 90.75 207 GLU A N 1
ATOM 1661 C CA . GLU A 1 207 ? 8.736 0.172 2.879 1.00 90.75 207 GLU A CA 1
ATOM 1662 C C . GLU A 1 207 ? 9.119 -1.115 2.143 1.00 90.75 207 GLU A C 1
ATOM 1664 O O . GLU A 1 207 ? 8.500 -2.162 2.344 1.00 90.75 207 GLU A O 1
ATOM 1669 N N . ASN A 1 208 ? 10.193 -1.057 1.354 1.00 91.88 208 ASN A N 1
ATOM 1670 C CA . ASN A 1 208 ? 10.499 -2.091 0.374 1.00 91.88 208 ASN A CA 1
ATOM 1671 C C . ASN A 1 208 ? 11.705 -2.969 0.715 1.00 91.88 208 ASN A C 1
ATOM 1673 O O . ASN A 1 208 ? 11.759 -4.109 0.267 1.00 91.88 208 ASN A O 1
ATOM 1677 N N . CYS A 1 209 ? 12.659 -2.468 1.497 1.00 96.75 209 CYS A N 1
ATOM 1678 C CA . CYS A 1 209 ? 13.972 -3.086 1.700 1.00 96.75 209 CYS A CA 1
ATOM 1679 C C . CYS A 1 209 ? 14.364 -3.138 3.185 1.00 96.75 209 CYS A C 1
ATOM 1681 O O . CYS A 1 209 ? 15.485 -2.789 3.568 1.00 96.75 209 CYS A O 1
ATOM 1683 N N . ARG A 1 210 ? 13.421 -3.523 4.059 1.00 94.38 210 ARG A N 1
ATOM 1684 C CA . ARG A 1 210 ? 13.625 -3.509 5.518 1.00 94.38 210 ARG A CA 1
ATOM 1685 C C . ARG A 1 210 ? 14.769 -4.396 5.962 1.00 94.38 210 ARG A C 1
ATOM 1687 O O . ARG A 1 210 ? 15.527 -3.990 6.836 1.00 94.38 210 ARG A O 1
ATOM 1694 N N . LYS A 1 211 ? 14.892 -5.597 5.406 1.00 95.75 211 LYS A N 1
ATOM 1695 C CA . LYS A 1 211 ? 15.921 -6.544 5.830 1.00 95.75 211 LYS A CA 1
ATOM 1696 C C . LYS A 1 211 ? 17.289 -6.082 5.337 1.00 95.75 211 LYS A C 1
ATOM 1698 O O . LYS A 1 211 ? 18.226 -6.058 6.138 1.00 95.75 211 LYS A O 1
ATOM 1703 N N . THR A 1 212 ? 17.397 -5.616 4.092 1.00 96.12 212 THR A N 1
ATOM 1704 C CA . THR A 1 212 ? 18.603 -4.949 3.584 1.00 96.12 212 THR A CA 1
ATOM 1705 C C . THR A 1 212 ? 18.971 -3.772 4.496 1.00 96.12 212 THR A C 1
ATOM 1707 O O . THR A 1 212 ? 20.067 -3.744 5.046 1.00 96.12 212 THR A O 1
ATOM 1710 N N . CYS A 1 213 ? 18.056 -2.844 4.769 1.00 96.25 213 CYS A N 1
ATOM 1711 C CA . CYS A 1 213 ? 18.337 -1.658 5.585 1.00 96.25 213 CYS A CA 1
ATOM 1712 C C . CYS A 1 213 ? 18.316 -1.876 7.104 1.00 96.25 213 CYS A C 1
ATOM 1714 O O . CYS A 1 213 ? 18.500 -0.919 7.852 1.00 96.25 213 CYS A O 1
ATOM 1716 N N . GLN A 1 214 ? 18.114 -3.112 7.568 1.00 95.38 214 GLN A N 1
ATOM 1717 C CA . GLN A 1 214 ? 18.008 -3.464 8.989 1.00 95.38 214 GLN A CA 1
ATOM 1718 C C . GLN A 1 214 ? 16.895 -2.703 9.743 1.00 95.38 214 GLN A C 1
ATOM 1720 O O . GLN A 1 214 ? 16.971 -2.494 10.950 1.00 95.38 214 GLN A O 1
ATOM 1725 N N . PHE A 1 215 ? 15.817 -2.331 9.054 1.00 93.69 215 PHE A N 1
ATOM 1726 C CA . PHE A 1 215 ? 14.622 -1.700 9.624 1.00 93.69 215 PHE A CA 1
ATOM 1727 C C . PHE A 1 215 ? 13.619 -2.734 10.143 1.00 93.69 215 PHE A C 1
ATOM 1729 O O . PHE A 1 215 ? 12.453 -2.744 9.751 1.00 93.69 215 PHE A O 1
ATOM 1736 N N . CYS A 1 216 ? 14.097 -3.631 11.003 1.00 92.56 216 CYS A N 1
ATOM 1737 C CA . CYS A 1 216 ? 13.318 -4.746 11.543 1.00 92.56 216 CYS A CA 1
ATOM 1738 C C . CYS A 1 216 ? 12.979 -4.610 13.031 1.00 92.56 216 CYS A C 1
ATOM 1740 O O . CYS A 1 216 ? 12.401 -5.530 13.603 1.00 92.56 216 CYS A O 1
ATOM 1742 N N . SER A 1 217 ? 13.345 -3.484 13.640 1.00 92.62 217 SER A N 1
ATOM 1743 C CA . SER A 1 217 ? 12.962 -3.118 15.003 1.00 92.62 217 SER A CA 1
ATOM 1744 C C . SER A 1 217 ? 11.897 -2.036 14.943 1.00 92.62 217 SER A C 1
ATOM 1746 O O . SER A 1 217 ? 12.068 -1.042 14.231 1.00 92.62 217 SER A O 1
ATOM 1748 N N . TYR A 1 218 ? 10.810 -2.216 15.691 1.00 92.38 218 TYR A N 1
ATOM 1749 C CA . TYR A 1 218 ? 9.682 -1.290 15.664 1.00 92.38 218 TYR A CA 1
ATOM 1750 C C . TYR A 1 218 ? 9.615 -0.482 16.962 1.00 92.38 218 TYR A C 1
ATOM 1752 O O . TYR A 1 218 ? 9.623 -1.065 18.043 1.00 92.38 218 TYR A O 1
ATOM 1760 N N . PRO A 1 219 ? 9.516 0.859 16.905 1.00 91.75 219 PRO A N 1
ATOM 1761 C CA . PRO A 1 219 ? 9.654 1.694 18.104 1.00 91.75 219 PRO A CA 1
ATOM 1762 C C . PRO A 1 219 ? 8.653 1.386 19.225 1.00 91.75 219 PRO A C 1
ATOM 1764 O O . PRO A 1 219 ? 8.969 1.543 20.402 1.00 91.75 219 PRO A O 1
ATOM 1767 N N . GLY A 1 220 ? 7.445 0.959 18.863 1.00 90.19 220 GLY A N 1
ATOM 1768 C CA . GLY A 1 220 ? 6.363 0.625 19.780 1.00 90.19 220 GLY A CA 1
ATOM 1769 C C . GLY A 1 220 ? 6.336 -0.828 20.247 1.00 90.19 220 GLY A C 1
ATOM 1770 O O . GLY A 1 220 ? 5.556 -1.123 21.144 1.00 90.19 220 GLY A O 1
ATOM 1771 N N . GLU A 1 221 ? 7.182 -1.722 19.716 1.00 89.00 221 GLU A N 1
ATOM 1772 C CA . GLU A 1 221 ? 7.129 -3.161 20.047 1.00 89.00 221 GLU A CA 1
ATOM 1773 C C . GLU A 1 221 ? 7.436 -3.459 21.522 1.00 89.00 221 GLU A C 1
ATOM 1775 O O . GLU A 1 221 ? 6.960 -4.447 22.075 1.00 89.00 221 GLU A O 1
ATOM 1780 N N . ASN A 1 222 ? 8.208 -2.579 22.168 1.00 88.75 222 ASN A N 1
ATOM 1781 C CA . ASN A 1 222 ? 8.572 -2.668 23.585 1.00 88.75 222 ASN A CA 1
ATOM 1782 C C . ASN A 1 222 ? 7.647 -1.840 24.494 1.00 88.75 222 ASN A C 1
ATOM 1784 O O . ASN A 1 222 ? 7.862 -1.767 25.704 1.00 88.75 222 ASN A O 1
ATOM 1788 N N . LEU A 1 223 ? 6.640 -1.179 23.920 1.00 89.81 223 LEU A N 1
ATOM 1789 C CA . LEU A 1 223 ? 5.647 -0.396 24.647 1.00 89.81 223 LEU A CA 1
ATOM 1790 C C . LEU A 1 223 ? 4.361 -1.210 24.826 1.00 89.81 223 LEU A C 1
ATOM 1792 O O . LEU A 1 223 ? 4.157 -2.210 24.137 1.00 89.81 223 LEU A O 1
ATOM 1796 N N . PRO A 1 224 ? 3.455 -0.789 25.731 1.00 89.62 224 PRO A N 1
ATOM 1797 C CA . PRO A 1 224 ? 2.156 -1.431 25.849 1.00 89.62 224 PRO A CA 1
ATOM 1798 C C . PRO A 1 224 ? 1.462 -1.473 24.479 1.00 89.62 224 PRO A C 1
ATOM 1800 O O . PRO A 1 224 ? 1.327 -0.413 23.845 1.00 89.62 224 PRO A O 1
ATOM 1803 N N . PRO A 1 225 ? 1.038 -2.660 24.007 1.00 85.19 225 PRO A N 1
ATOM 1804 C CA . PRO A 1 225 ? 0.333 -2.771 22.743 1.00 85.19 225 PRO A CA 1
ATOM 1805 C C . PRO A 1 225 ? -1.005 -2.042 22.840 1.00 85.19 225 PRO A C 1
ATOM 1807 O O . PRO A 1 225 ? -1.524 -1.772 23.926 1.00 85.19 225 PRO A O 1
ATOM 1810 N N . ASN A 1 226 ? -1.579 -1.713 21.691 1.00 82.00 226 ASN A N 1
ATOM 1811 C CA . ASN A 1 226 ? -2.942 -1.224 21.662 1.00 82.00 226 ASN A CA 1
ATOM 1812 C C . ASN A 1 226 ? -3.875 -2.304 22.229 1.00 82.00 226 ASN A C 1
ATOM 1814 O O . ASN A 1 226 ? -3.765 -3.489 21.903 1.00 82.00 226 ASN A O 1
ATOM 1818 N N . ASN A 1 227 ? -4.825 -1.876 23.051 1.00 79.00 227 ASN A N 1
ATOM 1819 C CA . ASN A 1 227 ? -5.971 -2.709 23.378 1.00 79.00 227 ASN A CA 1
ATOM 1820 C C . ASN A 1 227 ? -6.924 -2.717 22.179 1.00 79.00 227 ASN A C 1
ATOM 1822 O O . ASN A 1 227 ? -6.963 -1.748 21.416 1.00 79.00 227 ASN A O 1
ATOM 1826 N N . TYR A 1 228 ? -7.695 -3.799 22.027 1.00 59.81 228 TYR A N 1
ATOM 1827 C CA . TYR A 1 228 ? -8.798 -3.851 21.062 1.00 59.81 228 TYR A CA 1
ATOM 1828 C C . TYR A 1 228 ? -9.612 -2.553 21.169 1.00 59.81 228 TYR A C 1
ATOM 1830 O O . TYR A 1 228 ? -9.937 -2.170 22.297 1.00 59.81 228 TYR A O 1
ATOM 1838 N N . PRO A 1 229 ? -9.906 -1.850 20.059 1.00 57.16 229 PRO A N 1
ATOM 1839 C CA . PRO A 1 229 ? -10.611 -0.589 20.124 1.00 57.16 229 PRO A CA 1
ATOM 1840 C C . PRO A 1 229 ? -11.980 -0.847 20.737 1.00 57.16 229 PRO A C 1
ATOM 1842 O O . PRO A 1 229 ? -12.850 -1.467 20.125 1.00 57.16 229 PRO A O 1
ATOM 1845 N N . ASP A 1 230 ? -12.172 -0.348 21.954 1.00 46.97 230 ASP A N 1
ATOM 1846 C CA . ASP A 1 230 ? -13.500 0.017 22.396 1.00 46.97 230 ASP A CA 1
ATOM 1847 C C . ASP A 1 230 ? -13.918 1.199 21.518 1.00 46.97 230 ASP A C 1
ATOM 1849 O O . ASP A 1 230 ? -13.483 2.339 21.701 1.00 46.97 230 ASP A O 1
ATOM 1853 N N . LEU A 1 231 ? -14.711 0.898 20.491 1.00 45.00 231 LEU A N 1
ATOM 1854 C CA . LEU A 1 231 ? -15.257 1.855 19.529 1.00 45.00 231 LEU A CA 1
ATOM 1855 C C . LEU A 1 231 ? -16.200 2.895 20.183 1.00 45.00 231 LEU A C 1
ATOM 1857 O O . LEU A 1 231 ? -16.869 3.631 19.461 1.00 45.00 231 LEU A O 1
ATOM 1861 N N . SER A 1 232 ? -16.270 2.980 21.519 1.00 38.75 232 SER A N 1
ATOM 1862 C CA . SER A 1 232 ? -17.155 3.882 22.266 1.00 38.75 232 SER A CA 1
ATOM 1863 C C . SER A 1 232 ? -16.492 5.108 22.911 1.00 38.75 232 SER A C 1
ATOM 1865 O O . SER A 1 232 ? -17.206 5.955 23.455 1.00 38.75 232 SER A O 1
ATOM 1867 N N . ALA A 1 233 ? -15.170 5.291 22.828 1.00 38.66 233 ALA A N 1
ATOM 1868 C CA . ALA A 1 233 ? -14.538 6.483 23.403 1.00 38.66 233 ALA A CA 1
ATOM 1869 C C . ALA A 1 233 ? -14.760 7.734 22.523 1.00 38.66 233 ALA A C 1
ATOM 1871 O O . ALA A 1 233 ? -13.922 8.124 21.708 1.00 38.66 233 ALA A O 1
ATOM 1872 N N . SER A 1 234 ? -15.924 8.362 22.706 1.00 35.44 234 SER A N 1
ATOM 1873 C CA . SER A 1 234 ? -16.238 9.737 22.295 1.00 35.44 234 SER A CA 1
ATOM 1874 C C . SER A 1 234 ? -15.161 10.723 22.789 1.00 35.44 234 SER A C 1
ATOM 1876 O O . SER A 1 234 ? -14.506 10.448 23.799 1.00 35.44 234 SER A O 1
ATOM 1878 N N . PRO A 1 235 ? -14.959 11.879 22.124 1.00 40.62 235 PRO A N 1
ATOM 1879 C CA . PRO A 1 235 ? -13.912 12.822 22.497 1.00 40.62 235 PRO A CA 1
ATOM 1880 C C . PRO A 1 235 ? -14.088 13.286 23.946 1.00 40.62 235 PRO A C 1
ATOM 1882 O O . PRO A 1 235 ? -15.110 13.864 24.316 1.00 40.62 235 PRO A O 1
ATOM 1885 N N . VAL A 1 236 ? -13.061 13.033 24.758 1.00 41.34 236 VAL A N 1
ATOM 1886 C CA . VAL A 1 236 ? -12.915 13.616 26.093 1.00 41.34 236 VAL A CA 1
ATOM 1887 C C . VAL A 1 236 ? -12.992 15.143 25.948 1.00 41.34 236 VAL A C 1
ATOM 1889 O O . VAL A 1 236 ? -12.256 15.699 25.127 1.00 41.34 236 VAL A O 1
ATOM 1892 N N . PRO A 1 237 ? -13.853 15.850 26.704 1.00 38.69 237 PRO A N 1
ATOM 1893 C CA . PRO A 1 237 ? -13.874 17.303 26.687 1.00 38.69 237 PRO A CA 1
ATOM 1894 C C . PRO A 1 237 ? -12.538 17.829 27.205 1.00 38.69 237 PRO A C 1
ATOM 1896 O O . PRO A 1 237 ? -12.108 17.494 28.311 1.00 38.69 237 PRO A O 1
ATOM 1899 N N . THR A 1 238 ? -11.884 18.669 26.409 1.00 38.09 238 THR A N 1
ATOM 1900 C CA . THR A 1 238 ? -10.668 19.380 26.795 1.00 38.09 238 THR A CA 1
ATOM 1901 C C . THR A 1 238 ? -10.974 20.296 27.980 1.00 38.09 238 THR A C 1
ATOM 1903 O O . THR A 1 238 ? -11.528 21.384 27.824 1.00 38.09 238 THR A O 1
ATOM 1906 N N . SER A 1 239 ? -10.608 19.852 29.180 1.00 37.69 239 SER A N 1
ATOM 1907 C CA . SER A 1 239 ? -10.493 20.702 30.361 1.00 37.69 239 SER A CA 1
ATOM 1908 C C . SER A 1 239 ? -9.385 21.728 30.108 1.00 37.69 239 SER A C 1
ATOM 1910 O O . SER A 1 239 ? -8.206 21.381 30.038 1.00 37.69 239 SER A O 1
ATOM 1912 N N . LYS A 1 240 ? -9.764 22.997 29.916 1.00 40.25 240 LYS A N 1
ATOM 1913 C CA . LYS A 1 240 ? -8.832 24.125 29.975 1.00 40.25 240 LYS A CA 1
ATOM 1914 C C . LYS A 1 240 ? -8.460 24.359 31.437 1.00 40.25 240 LYS A C 1
ATOM 1916 O O . LYS A 1 240 ? -9.277 24.838 32.217 1.00 40.25 240 LYS A O 1
ATOM 1921 N N . SER A 1 241 ? -7.221 24.052 31.795 1.00 40.72 241 SER A N 1
ATOM 1922 C CA . SER A 1 241 ? -6.632 24.426 33.076 1.00 40.72 241 SER A CA 1
ATOM 1923 C C . SER A 1 241 ? -5.969 25.804 32.993 1.00 40.72 241 SER A C 1
ATOM 1925 O O . SER A 1 241 ? -4.987 25.968 32.274 1.00 40.72 241 SER A O 1
ATOM 1927 N N . GLY A 1 242 ? -6.488 26.740 33.792 1.00 38.91 242 GLY A N 1
ATOM 1928 C CA . GLY A 1 242 ? -5.686 27.657 34.609 1.00 38.91 242 GLY A CA 1
ATOM 1929 C C . GLY A 1 242 ? -5.147 28.924 33.949 1.00 38.91 242 GLY A C 1
ATOM 1930 O O . GLY A 1 242 ? -3.997 28.962 33.527 1.00 38.91 242 GLY A O 1
ATOM 1931 N N . GLU A 1 243 ? -5.934 30.000 33.991 1.00 41.41 243 GLU A N 1
ATOM 1932 C CA . GLU A 1 243 ? -5.391 31.359 34.071 1.00 41.41 243 GLU A CA 1
ATOM 1933 C C . GLU A 1 243 ? -4.905 31.617 35.505 1.00 41.41 243 GLU A C 1
ATOM 1935 O O . GLU A 1 243 ? -5.663 31.486 36.467 1.00 41.41 243 GLU A O 1
ATOM 1940 N N . THR A 1 244 ? -3.635 31.989 35.647 1.00 50.62 244 THR A N 1
ATOM 1941 C CA . THR A 1 244 ? -3.051 32.502 36.892 1.00 50.62 244 THR A CA 1
ATOM 1942 C C . THR A 1 244 ? -3.171 34.030 36.893 1.00 50.62 244 THR A C 1
ATOM 1944 O O . THR A 1 244 ? -2.626 34.658 35.983 1.00 50.62 244 THR A O 1
ATOM 1947 N N . PRO A 1 245 ? -3.804 34.679 37.887 1.00 51.44 245 PRO A N 1
ATOM 1948 C CA . PRO A 1 245 ? -3.694 36.121 38.045 1.00 51.44 245 PRO A CA 1
ATOM 1949 C C . PRO A 1 245 ? -2.417 36.469 38.818 1.00 51.44 245 PRO A C 1
ATOM 1951 O O . PRO A 1 245 ? -2.199 36.019 39.942 1.00 51.44 245 PRO A O 1
ATOM 1954 N N . ILE A 1 246 ? -1.581 37.302 38.203 1.00 49.28 246 ILE A N 1
ATOM 1955 C CA . ILE A 1 246 ? -0.474 38.006 38.853 1.00 49.28 246 ILE A CA 1
ATOM 1956 C C . ILE A 1 246 ? -1.089 39.086 39.756 1.00 49.28 246 ILE A C 1
ATOM 1958 O O . ILE A 1 246 ? -1.731 40.008 39.259 1.00 49.28 246 ILE A O 1
ATOM 1962 N N . SER A 1 247 ? -0.888 38.983 41.071 1.00 49.72 247 SER A N 1
ATOM 1963 C CA . SER A 1 247 ? -1.134 40.080 42.015 1.00 49.72 247 SER A CA 1
ATOM 1964 C C . SER A 1 247 ? 0.195 40.768 42.308 1.00 49.72 247 SER A C 1
ATOM 1966 O O . SER A 1 247 ? 1.099 40.140 42.857 1.00 49.72 247 SER A O 1
ATOM 1968 N N . LEU A 1 248 ? 0.308 42.047 41.942 1.00 48.69 248 LEU A N 1
ATOM 1969 C CA . LEU A 1 248 ? 1.351 42.935 42.450 1.00 48.69 248 LEU A CA 1
ATOM 1970 C C . LEU A 1 248 ? 1.061 43.278 43.917 1.00 48.69 248 LEU A C 1
ATOM 1972 O O . LEU A 1 248 ? -0.065 43.644 44.257 1.00 48.69 248 LEU A O 1
ATOM 1976 N N . GLY A 1 249 ? 2.098 43.189 44.743 1.00 45.09 249 GLY A N 1
ATOM 1977 C CA . GLY A 1 249 ? 2.198 43.697 46.107 1.00 45.09 249 GLY A CA 1
ATOM 1978 C C . GLY A 1 249 ? 3.667 43.887 46.436 1.00 45.09 249 GLY A C 1
ATOM 1979 O O . GLY A 1 249 ? 4.438 42.956 46.114 1.00 45.09 249 GLY A O 1
#

InterPro domains:
  IPR003582 ShKT domain [PF01549] (38-73)
  IPR003582 ShKT domain [PF01549] (78-114)
  IPR003582 ShKT domain [PF01549] (138-174)
  IPR003582 ShKT domain [PF01549] (180-216)
  IPR003582 ShKT domain [PS51670] (73-114)
  IPR003582 ShKT domain [PS51670] (181-216)
  IPR003582 ShKT domain [SM00254] (37-74)
  IPR003582 ShKT domain [SM00254] (78-115)
  IPR003582 ShKT domain [SM00254] (137-175)
  IPR003582 ShKT domain [SM00254] (180-217)

Radius of gyration: 29.02 Å; Cα contacts (8 Å, |Δi|>4): 271; chains: 1; bounding box: 96×76×79 Å

Solvent-accessible surface area (backbone atoms only — not comparable to full-atom values): 15680 Å² total; per-residue (Å²): 141,87,83,88,87,89,84,88,82,82,89,81,79,100,79,82,87,83,89,79,96,73,92,82,76,95,72,86,76,86,71,78,78,82,65,89,78,66,52,34,72,55,48,76,63,48,33,70,52,61,61,71,50,29,36,80,88,31,27,68,57,21,57,66,35,21,11,24,73,25,46,70,26,96,59,74,70,81,68,48,52,75,52,95,62,46,84,78,55,63,76,67,40,49,75,33,83,90,41,20,31,60,28,58,67,29,18,15,46,76,57,65,55,53,63,32,40,49,56,70,74,66,60,73,75,76,76,96,66,97,65,80,78,75,58,92,82,57,52,57,36,71,90,86,34,68,59,50,60,54,61,68,73,51,32,42,76,96,32,24,74,55,18,61,70,36,18,14,21,76,21,17,21,24,66,97,41,65,73,77,69,46,49,74,46,94,60,44,85,75,52,65,73,65,39,50,75,33,87,89,37,24,26,60,33,53,64,31,18,8,47,78,59,64,59,66,76,42,76,24,58,87,44,85,48,59,70,82,79,69,91,74,79,67,84,77,80,84,79,83,81,78,88,80,84,86,78,90,129

Organism: Crassostrea virginica (NCBI:txid6565)

Mean predicted aligned error: 19.5 Å

Foldseek 3Di:
DDDDDDDDDDDDDPDDDDDDDDDDDDDPDPPPDPPPDQAQQQPLCLLLDDLPCCDQPNVVVCSVHVCALQVVDPDHDDQDAQDDCLVVDDLVLCVDNVNVSVCSRGVCNVNVVRDHSVVVVVPPPDDDDPDDDQDSQQAAAVVVDLLLLDDLVCCDDPNVVVCLVHPQAQQQLRVSHHPDQAAQDPCLVVDDLVLCVDNVRVSVCSVGPCNSNVVRDHNCNPPHHDDDDPVPDDDDPDDDDDDDDDDDD

pLDDT: mean 75.43, std 21.48, range [30.73, 96.75]

Sequence (249 aa):
MFQQVVVSFLFLRLSDLVEAGILLPRFLDLTLGNSTDCHDKLGRDCFKYTDEQCVGKYAPWAKEHCALRCGYCPHKLPCVDQITYCDEYEERFCTEEQYGEFMRENCRRSCNLCRVPTEYFTSTTTPNITTTAVSNWCFDNVTSASCWYYGDNQCIGVYESWARKFCPYRCGYCPGSLPPCLDVLSYCDSFDRSLCTNSSYAAYMRENCRKTCQFCSYPGENLPPNNYPDLSASPVPTSKSGETPISLG